Protein AF-A0A9P6V4F6-F1 (afdb_monomer)

Secondary structure (DSSP, 8-state):
-----------------------------HHHHHHHHHHHHHHHHHHHTTSS-S-----------------------HHHHHHHHHHHHHHHHHHHHS---S--HHHHHHHHHHHHHHHHHHHHHHHHHHHHHHHT--HHHHHHHHHHHHHHHHHHHHHHHHHHHHHHHHHHHHHHHHHHHHHHHHHHHHHHHHHHHHHHHHHHHHHHHHHHHHHHHHHHHHHHHHHHHHHHHHHH------

Nearest PDB structures (foldseek):
  5c1f-assembly1_B  TM=4.812E-01  e=3.321E+00  Schizosaccharomyces pombe 972h-

Foldseek 3Di:
DDDDDDDDDDDDDDDDDDDDDDDDDPDPDPVVVVVVVVVVVVVVVVVVVPPPDDDDDDDDDDDDDPPPVPPPPPPDDPVVLVVLLVVLVVVLVVVVVVPDPDDDPLNVLSVVLNVLSVQLVVLVVVLVVLVVCLVVDDPVCNVVSVVVNVVSVVVNSVSVVVNVVSVVVSCVVCVVVCVVVVVVVVVVVVVVVVVVVVVVVVVVVVVVVVVVVVVVVVVVVVVVVVVVVVVCCVVVVPDDDD

Mean predicted aligned error: 20.16 Å

Solvent-accessible surface area (backbone atoms only — not comparable to full-atom values): 14856 Å² total; per-residue (Å²): 142,82,82,88,81,85,84,88,87,82,88,88,87,85,82,89,81,91,77,91,78,89,82,88,80,91,70,84,59,74,72,60,59,55,59,54,51,54,56,52,53,56,58,54,59,61,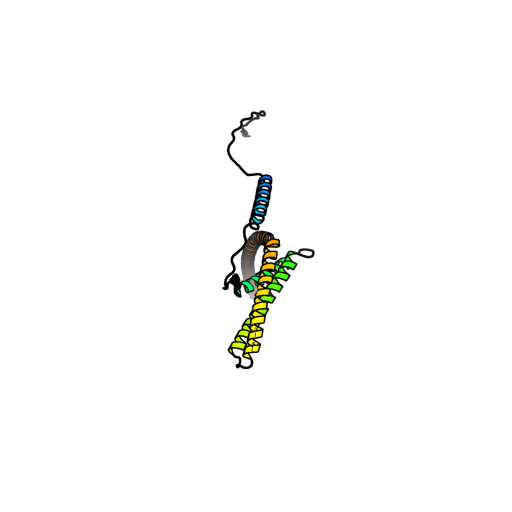57,69,74,70,73,83,83,77,82,88,89,79,94,80,81,90,79,92,74,86,78,73,76,76,71,77,78,76,74,78,54,68,70,56,53,53,48,51,47,49,51,36,51,57,52,50,52,50,53,70,70,44,90,70,88,73,90,55,69,66,55,53,50,39,53,50,38,39,52,36,48,52,50,34,51,52,38,49,53,50,34,53,54,42,53,54,47,46,76,73,44,56,82,88,54,32,64,62,43,48,56,51,39,59,50,33,54,51,49,34,51,55,33,48,53,50,32,51,52,45,48,49,52,43,44,73,76,39,38,68,60,53,58,63,52,50,58,58,49,54,56,51,50,56,50,50,54,52,51,51,51,52,51,51,55,49,52,54,51,50,50,52,50,50,50,52,52,52,48,52,50,50,52,53,51,50,52,52,52,50,53,51,49,52,52,50,54,69,70,60,74,81,81,88,88,134

pLDDT: mean 73.34, std 22.38, range [30.89, 96.81]

Sequence (242 aa):
MSTAVEPASQIHTSESLVSDITSGSNTPTTTTLIQEQEKQLDQTQAQEQQQDDNAVSNDQKASEHTKETAIAVVVVPQADLDAELTFCKERLEAIETEERTGVDPEKIALEELEKSTRALISVREQLNTKQEQLSNADSTNRDNAQAEIDALEKESSDKEHQWSATKEVYHREFGAIVEDTSKPVTVVKAKAELDIKTLQDQIASLQKQLDAVSLRRKEMVADAAEQHRRLVERNGGGVDDE

Structure (mmCIF, N/CA/C/O backbone):
data_AF-A0A9P6V4F6-F1
#
_entry.id   AF-A0A9P6V4F6-F1
#
loop_
_atom_site.group_PDB
_atom_site.id
_atom_site.type_symbol
_atom_site.label_atom_id
_atom_site.label_alt_id
_atom_site.label_comp_id
_atom_site.label_asym_id
_atom_site.label_entity_id
_atom_site.label_seq_id
_atom_site.pdbx_PDB_ins_code
_atom_site.Cartn_x
_atom_site.Cartn_y
_atom_site.Cartn_z
_atom_site.occupancy
_atom_site.B_iso_or_equiv
_atom_site.auth_seq_id
_atom_site.auth_comp_id
_atom_site.auth_asym_id
_atom_site.auth_atom_id
_atom_site.pdbx_PDB_model_num
ATOM 1 N N . MET A 1 1 ? 20.996 12.281 -71.155 1.00 44.34 1 MET A N 1
ATOM 2 C CA . MET A 1 1 ? 20.167 13.465 -70.859 1.00 44.34 1 MET A CA 1
ATOM 3 C C . MET A 1 1 ? 18.748 13.127 -71.273 1.00 44.34 1 MET A C 1
ATOM 5 O O . MET A 1 1 ? 18.476 13.122 -72.462 1.00 44.34 1 MET A O 1
ATOM 9 N N . SER A 1 2 ? 17.905 12.752 -70.311 1.00 40.91 2 SER A N 1
ATOM 10 C CA . SER A 1 2 ? 16.478 12.493 -70.526 1.00 40.91 2 SER A CA 1
ATOM 11 C C . SER A 1 2 ? 15.680 13.256 -69.482 1.00 40.91 2 SER A C 1
ATOM 13 O O . SER A 1 2 ? 16.116 13.429 -68.347 1.00 40.91 2 SER A O 1
ATOM 15 N N . THR A 1 3 ? 14.568 13.777 -69.969 1.00 38.19 3 THR A N 1
ATOM 16 C CA . THR A 1 3 ? 13.779 14.913 -69.515 1.00 38.19 3 THR A CA 1
ATOM 17 C C . THR A 1 3 ? 12.871 14.614 -68.330 1.00 38.19 3 THR A C 1
ATOM 19 O O . THR A 1 3 ? 12.290 13.537 -68.228 1.00 38.19 3 THR A O 1
ATOM 22 N N . ALA A 1 4 ? 12.735 15.631 -67.480 1.00 41.19 4 ALA A N 1
ATOM 23 C CA . ALA A 1 4 ? 11.746 15.754 -66.423 1.00 41.19 4 ALA A CA 1
ATOM 24 C C . ALA A 1 4 ? 10.313 15.830 -66.978 1.00 41.19 4 ALA A C 1
ATOM 26 O O . ALA A 1 4 ? 10.088 16.374 -68.060 1.00 41.19 4 ALA A O 1
ATOM 27 N N . VAL A 1 5 ? 9.361 15.328 -66.192 1.00 42.59 5 VAL A N 1
ATOM 28 C CA . VAL A 1 5 ? 7.919 15.553 -66.343 1.00 42.59 5 VAL A CA 1
ATOM 29 C C . VAL A 1 5 ? 7.381 15.953 -64.967 1.00 42.59 5 VAL A C 1
ATOM 31 O O . VAL A 1 5 ? 7.353 15.134 -64.052 1.00 42.59 5 VAL A O 1
ATOM 34 N N . GLU A 1 6 ? 6.996 17.223 -64.824 1.00 42.91 6 GLU A N 1
ATOM 35 C CA . GLU A 1 6 ? 5.975 17.677 -63.866 1.00 42.91 6 GLU A CA 1
ATOM 36 C C . GLU A 1 6 ? 4.576 17.342 -64.414 1.00 42.91 6 GLU A C 1
ATOM 38 O O . GLU A 1 6 ? 4.417 17.133 -65.622 1.00 42.91 6 GLU A O 1
ATOM 43 N N . PRO A 1 7 ? 3.536 17.377 -63.561 1.00 52.50 7 PRO A N 1
ATOM 44 C CA . PRO A 1 7 ? 2.604 18.488 -63.761 1.00 52.50 7 PRO A CA 1
ATOM 45 C C . PRO A 1 7 ? 2.053 19.138 -62.476 1.00 52.50 7 PRO A C 1
ATOM 47 O O . PRO A 1 7 ? 1.613 18.478 -61.540 1.00 52.50 7 PRO A O 1
ATOM 50 N N . ALA A 1 8 ? 2.060 20.472 -62.529 1.00 39.41 8 ALA A N 1
ATOM 51 C CA . ALA A 1 8 ? 1.054 21.458 -62.121 1.00 39.41 8 ALA A CA 1
ATOM 52 C C . ALA A 1 8 ? -0.150 21.038 -61.249 1.00 39.41 8 ALA A C 1
ATOM 54 O O . ALA A 1 8 ? -0.909 20.137 -61.600 1.00 39.41 8 ALA A O 1
ATOM 55 N N . SER A 1 9 ? -0.491 21.899 -60.279 1.00 37.34 9 SER A N 1
ATOM 56 C CA . SER A 1 9 ? -1.786 22.606 -60.306 1.00 37.34 9 SER A CA 1
ATOM 57 C C . SER A 1 9 ? -1.781 23.888 -59.470 1.00 37.34 9 SER A C 1
ATOM 59 O O . SER A 1 9 ? -1.216 23.966 -58.383 1.00 37.34 9 SER A O 1
ATOM 61 N N . GLN A 1 10 ? -2.392 24.904 -60.075 1.00 36.50 10 GLN A N 1
ATOM 62 C CA . GLN A 1 10 ? -2.463 26.308 -59.695 1.00 36.50 10 GLN A CA 1
ATOM 63 C C . GLN A 1 10 ? -3.597 26.589 -58.692 1.00 36.50 10 GLN A C 1
ATOM 65 O O . GLN A 1 10 ? -4.672 26.011 -58.787 1.00 36.50 10 GLN A O 1
ATOM 70 N N . ILE A 1 11 ? -3.312 27.509 -57.764 1.00 41.91 11 ILE A N 1
ATOM 71 C CA . ILE A 1 11 ? -4.046 28.745 -57.415 1.00 41.91 11 ILE A CA 1
ATOM 72 C C . ILE A 1 11 ? -5.580 28.737 -57.591 1.00 41.91 11 ILE A C 1
ATOM 74 O O . ILE A 1 11 ? -6.054 28.632 -58.711 1.00 41.91 11 ILE A O 1
ATOM 78 N N . HIS A 1 12 ? -6.325 29.059 -56.522 1.00 31.86 12 HIS A N 1
ATOM 79 C CA . HIS A 1 12 ? -7.289 30.174 -56.522 1.00 31.86 12 HIS A CA 1
ATOM 80 C C . HIS A 1 12 ? -7.670 30.612 -55.100 1.00 31.86 12 HIS A C 1
ATOM 82 O O . HIS A 1 12 ? -8.038 29.818 -54.239 1.00 31.86 12 HIS A O 1
ATOM 88 N N . THR A 1 13 ? -7.541 31.918 -54.887 1.00 37.16 13 THR A N 1
ATOM 89 C CA . THR A 1 13 ? -8.041 32.715 -53.769 1.00 37.16 13 THR A CA 1
ATOM 90 C C . THR A 1 13 ? -9.517 33.084 -53.943 1.00 37.16 13 THR A C 1
ATOM 92 O O . THR A 1 13 ? -9.959 33.310 -55.069 1.00 37.16 13 THR A O 1
ATOM 95 N N . SER A 1 14 ? -10.159 33.297 -52.787 1.00 38.84 14 SER A N 1
ATOM 96 C CA . SER A 1 14 ? -11.208 34.290 -52.486 1.00 38.84 14 SER A CA 1
ATOM 97 C C . SER A 1 14 ? -12.673 33.842 -52.383 1.00 38.84 14 SER A C 1
ATOM 99 O O . SER A 1 14 ? -13.235 33.259 -53.299 1.00 38.84 14 SER A O 1
ATOM 101 N N . GLU A 1 15 ? -13.259 34.325 -51.276 1.00 34.16 15 GLU A N 1
ATOM 102 C CA . GLU A 1 15 ? -14.661 34.720 -51.038 1.00 34.16 15 GLU A CA 1
ATOM 103 C C . GLU A 1 15 ? -15.679 33.604 -50.745 1.00 34.16 15 GLU A C 1
ATOM 105 O O . GLU A 1 15 ? -15.915 32.694 -51.523 1.00 34.16 15 GLU A O 1
ATOM 110 N N . SER A 1 16 ? -16.151 33.542 -49.494 1.00 38.22 16 SER A N 1
ATOM 111 C CA . SER A 1 16 ? -17.345 34.245 -48.985 1.00 38.22 16 SER A CA 1
ATOM 112 C C . SER A 1 16 ? -18.628 33.624 -49.525 1.00 38.22 16 SER A C 1
ATOM 114 O O . SER A 1 16 ? -18.939 33.791 -50.697 1.00 38.22 16 SER A O 1
ATOM 116 N N . LEU A 1 17 ? -19.377 32.939 -48.655 1.00 36.84 17 LEU A N 1
ATOM 117 C CA . LEU A 1 17 ? -20.810 33.164 -48.461 1.00 36.84 17 LEU A CA 1
ATOM 118 C C . LEU A 1 17 ? -21.350 32.274 -47.335 1.00 36.84 17 LEU A C 1
ATOM 120 O O . LEU A 1 17 ? -21.148 31.064 -47.277 1.00 36.84 17 LEU A O 1
ATOM 124 N N . VAL A 1 18 ? -22.049 32.967 -46.448 1.00 41.88 18 VAL A N 1
ATOM 125 C CA . VAL A 1 18 ? -23.004 32.518 -45.440 1.00 41.88 18 VAL A CA 1
ATOM 126 C C . VAL A 1 18 ? -23.927 31.424 -45.979 1.00 41.88 18 VAL A C 1
ATOM 128 O O . VAL A 1 18 ? -24.481 31.581 -47.065 1.00 41.88 18 VAL A O 1
ATOM 131 N N . SER A 1 19 ? -24.170 30.377 -45.188 1.00 39.44 19 SER A N 1
ATOM 132 C CA . SER A 1 19 ? -25.445 29.644 -45.171 1.00 39.44 19 SER A CA 1
ATOM 133 C C . SER A 1 19 ? -25.585 28.861 -43.867 1.00 39.44 19 SER A C 1
ATOM 135 O O . SER A 1 19 ? -24.919 27.849 -43.654 1.00 39.44 19 SER A O 1
ATOM 137 N N . ASP A 1 20 ? -26.471 29.368 -43.015 1.00 37.75 20 ASP A N 1
ATOM 138 C CA .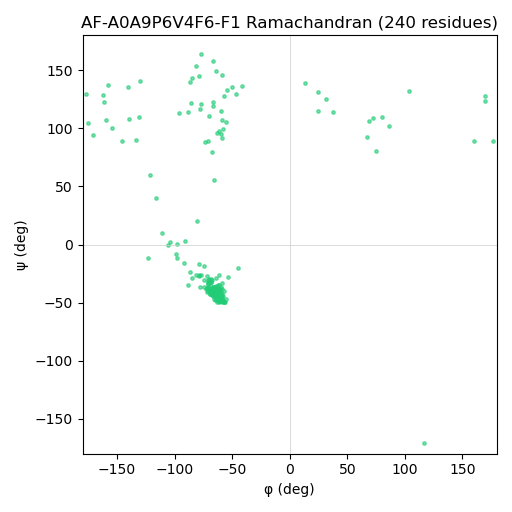 ASP A 1 20 ? -27.111 28.671 -41.907 1.00 37.75 20 ASP A CA 1
ATOM 139 C C . ASP A 1 20 ? -27.643 27.300 -42.330 1.00 37.75 20 ASP A C 1
ATOM 141 O O . ASP A 1 20 ? -28.448 27.234 -43.256 1.00 37.75 20 ASP A O 1
ATOM 145 N N . ILE A 1 21 ? -27.308 26.244 -41.581 1.00 41.03 21 ILE A N 1
ATOM 146 C CA . ILE A 1 21 ? -28.270 25.186 -41.243 1.00 41.03 21 ILE A CA 1
ATOM 147 C C . ILE A 1 21 ? -28.042 24.784 -39.784 1.00 41.03 21 ILE A C 1
ATOM 149 O O . ILE A 1 21 ? -27.061 24.148 -39.403 1.00 41.03 21 ILE A O 1
ATOM 153 N N . THR A 1 22 ? -29.005 25.205 -38.980 1.00 43.50 22 THR A N 1
ATOM 154 C CA . THR A 1 22 ? -29.352 24.745 -37.643 1.00 43.50 22 THR A CA 1
ATOM 155 C C . THR A 1 22 ? -29.501 23.224 -37.581 1.00 43.50 22 THR A C 1
ATOM 157 O O . THR A 1 22 ? -30.190 22.647 -38.416 1.00 43.50 22 THR A O 1
ATOM 160 N N . SER A 1 23 ? -28.937 22.580 -36.551 1.00 36.97 23 SER A N 1
ATOM 161 C CA . SER A 1 23 ? -29.550 21.426 -35.863 1.00 36.97 23 SER A CA 1
ATOM 162 C C . SER A 1 23 ? -28.723 20.974 -34.653 1.00 36.97 23 SER A C 1
ATOM 164 O O . SER A 1 23 ? -27.707 20.305 -34.793 1.00 36.97 23 SER A O 1
ATOM 166 N N . GLY A 1 24 ? -29.225 21.314 -33.462 1.00 39.66 24 GLY A N 1
ATOM 167 C CA . GLY A 1 24 ? -29.298 20.398 -32.321 1.00 39.66 24 GLY A CA 1
ATOM 168 C C . GLY A 1 24 ? -28.017 20.061 -31.557 1.00 39.66 24 GLY A C 1
ATOM 169 O O . GLY A 1 24 ? -27.516 18.950 -31.661 1.00 39.66 24 GLY A O 1
ATOM 170 N N . SER A 1 25 ? -27.598 20.947 -30.653 1.00 32.19 25 SER A N 1
ATOM 171 C CA . SER A 1 25 ? -26.915 20.527 -29.422 1.00 32.19 25 SER A CA 1
ATOM 172 C C . SER A 1 25 ? -27.301 21.471 -28.287 1.00 32.19 25 SER A C 1
ATOM 174 O O . SER A 1 25 ? -26.668 22.500 -28.065 1.00 32.19 25 SER A O 1
ATOM 176 N N . ASN A 1 26 ? -28.388 21.136 -27.590 1.00 47.06 26 ASN A N 1
ATOM 177 C CA . ASN A 1 26 ? -28.758 21.777 -26.334 1.00 47.06 26 ASN A CA 1
ATOM 178 C C . ASN A 1 26 ? -27.809 21.281 -25.238 1.00 47.06 26 ASN A C 1
ATOM 180 O O . ASN A 1 26 ? -28.104 20.307 -24.551 1.00 47.06 26 ASN A O 1
ATOM 184 N N . THR A 1 27 ? -26.675 21.950 -25.067 1.00 43.75 27 THR A N 1
ATOM 185 C CA . THR A 1 27 ? -25.930 21.899 -23.807 1.00 43.75 27 THR A CA 1
ATOM 186 C C . THR A 1 27 ? -26.330 23.125 -22.989 1.00 43.75 27 THR A C 1
ATOM 188 O O . THR A 1 27 ? -26.031 24.240 -23.424 1.00 43.75 27 THR A O 1
ATOM 191 N N . PRO A 1 28 ? -27.025 22.978 -21.846 1.00 43.56 28 PRO A N 1
ATOM 192 C CA . PRO A 1 28 ? -27.277 24.109 -20.970 1.00 43.56 28 PRO A CA 1
ATOM 193 C C . PRO A 1 28 ? -25.946 24.589 -20.386 1.00 43.56 28 PRO A C 1
ATOM 195 O O . PRO A 1 28 ? -25.227 23.846 -19.721 1.00 43.56 28 PRO A O 1
ATOM 198 N N . THR A 1 29 ? -25.611 25.841 -20.687 1.00 41.72 29 THR A N 1
ATOM 199 C CA . THR A 1 29 ? -24.474 26.569 -20.129 1.00 41.72 29 THR A CA 1
ATOM 200 C C . THR A 1 29 ? -24.564 26.550 -18.602 1.00 41.72 29 THR A C 1
ATOM 202 O O . THR A 1 29 ? -25.614 26.845 -18.035 1.00 41.72 29 THR A O 1
ATOM 205 N N . THR A 1 30 ? -23.450 26.228 -17.945 1.00 47.00 30 THR A N 1
ATOM 206 C CA . THR A 1 30 ? -23.247 26.017 -16.496 1.00 47.00 30 THR A CA 1
ATOM 207 C C . THR A 1 30 ? -23.889 27.072 -15.580 1.00 47.00 30 THR A C 1
ATOM 209 O O . THR A 1 30 ? -24.165 26.808 -14.416 1.00 47.00 30 THR A O 1
ATOM 212 N N . THR A 1 31 ? -24.190 28.258 -16.102 1.00 46.72 31 THR A N 1
ATOM 213 C CA . THR A 1 31 ? -24.862 29.345 -15.384 1.00 46.72 31 THR A CA 1
ATOM 214 C C . THR A 1 31 ? -26.346 29.073 -15.098 1.00 46.72 31 THR A C 1
ATOM 216 O O . THR A 1 31 ? -26.852 29.526 -14.077 1.00 46.72 31 THR A O 1
ATOM 219 N N . THR A 1 32 ? -27.056 28.311 -15.939 1.00 50.69 32 THR A N 1
ATOM 220 C CA . THR A 1 32 ? -28.497 28.046 -15.743 1.00 50.69 32 THR A CA 1
ATOM 221 C C . THR A 1 32 ? -28.752 26.964 -14.688 1.00 50.69 32 THR A C 1
ATOM 223 O O . THR A 1 32 ? -29.771 26.999 -14.006 1.00 50.69 32 THR A O 1
ATOM 226 N N . LEU A 1 33 ? -27.806 26.037 -14.495 1.00 49.38 33 LEU A N 1
ATOM 227 C CA . LEU A 1 33 ? -27.933 24.949 -13.518 1.00 49.38 33 LEU A CA 1
ATOM 228 C C . LEU A 1 33 ? -27.826 25.450 -12.066 1.00 49.38 33 LEU A C 1
ATOM 230 O O . LEU A 1 33 ? -28.486 24.917 -11.179 1.00 49.38 33 LEU A O 1
ATOM 234 N N . ILE A 1 34 ? -27.036 26.504 -11.840 1.00 56.59 34 ILE A N 1
ATOM 235 C CA . ILE A 1 34 ? -26.837 27.100 -10.511 1.00 56.59 34 ILE A CA 1
ATOM 236 C C . ILE A 1 34 ? -28.100 27.859 -10.067 1.00 56.59 34 ILE A C 1
ATOM 238 O O . ILE A 1 34 ? -28.541 27.699 -8.934 1.00 56.59 34 ILE A O 1
ATOM 242 N N . GLN A 1 35 ? -28.755 28.591 -10.977 1.00 56.12 35 GLN A N 1
ATOM 243 C CA . GLN A 1 35 ? -30.022 29.272 -10.669 1.00 56.12 35 GLN A CA 1
ATOM 244 C C . GLN A 1 35 ? -31.197 28.306 -10.444 1.00 56.12 35 GLN A C 1
ATOM 246 O O . GLN A 1 35 ? -32.081 28.597 -9.639 1.00 56.12 35 GLN A O 1
ATOM 251 N N . GLU A 1 36 ? -31.220 27.154 -11.123 1.00 56.56 36 GLU A N 1
ATOM 252 C CA . GLU A 1 36 ? -32.241 26.122 -10.891 1.00 56.56 36 GLU A CA 1
ATOM 253 C C . GLU A 1 36 ? -32.052 25.447 -9.516 1.00 56.56 36 GLU A C 1
ATOM 255 O O . GLU A 1 36 ? -33.037 25.177 -8.829 1.00 56.56 36 GLU A O 1
ATOM 260 N N . GLN A 1 37 ? -30.804 25.229 -9.074 1.00 58.25 37 GLN A N 1
ATOM 261 C CA . GLN A 1 37 ? -30.516 24.657 -7.751 1.00 58.25 37 GLN A CA 1
ATOM 262 C C . GLN A 1 37 ? -30.833 25.620 -6.597 1.00 58.25 37 GLN A C 1
ATOM 264 O O . GLN A 1 37 ? -31.405 25.182 -5.599 1.00 58.25 37 GLN A O 1
ATOM 269 N N . GLU A 1 38 ? -30.556 26.921 -6.731 1.00 59.88 38 GLU A N 1
ATOM 270 C CA . GLU A 1 38 ? -30.920 27.907 -5.697 1.00 59.88 38 GLU A CA 1
ATOM 271 C C . GLU A 1 38 ? -32.444 28.048 -5.549 1.00 59.88 38 GLU A C 1
ATOM 273 O O . GLU A 1 38 ? -32.963 28.099 -4.434 1.00 59.88 38 GLU A O 1
ATOM 278 N N . LYS A 1 39 ? -33.197 27.993 -6.658 1.00 60.50 39 LYS A N 1
ATOM 279 C CA . LYS A 1 39 ? -34.667 28.057 -6.619 1.00 60.50 39 LYS A CA 1
ATOM 280 C C . LYS A 1 39 ? -35.309 26.827 -5.958 1.00 60.50 39 LYS A C 1
ATOM 282 O O . LYS A 1 39 ? -36.375 26.950 -5.353 1.00 60.50 39 LYS A O 1
ATOM 287 N N . GLN A 1 40 ? -34.688 25.650 -6.064 1.00 57.56 40 GLN A N 1
ATOM 288 C CA . GLN A 1 40 ? -35.164 24.439 -5.381 1.00 57.56 40 GLN A CA 1
ATOM 289 C C . GLN A 1 40 ? -34.867 24.465 -3.874 1.00 57.56 40 GLN A C 1
ATOM 291 O O . GLN A 1 40 ? -35.658 23.940 -3.086 1.00 57.56 40 GLN A O 1
ATOM 296 N N . LEU A 1 41 ? -33.785 25.128 -3.454 1.00 56.06 41 L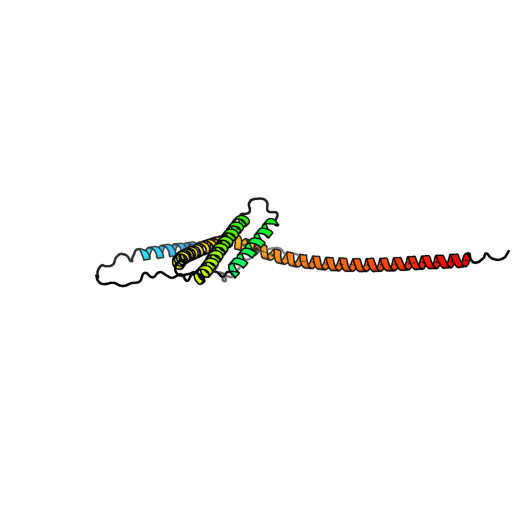EU A N 1
ATOM 297 C CA . LEU A 1 41 ? -33.453 25.281 -2.037 1.00 56.06 41 LEU A CA 1
ATOM 298 C C . LEU A 1 41 ? -34.452 26.211 -1.317 1.00 56.06 41 LEU A C 1
ATOM 300 O O . LEU A 1 41 ? -34.949 25.859 -0.247 1.00 56.06 41 LEU A O 1
ATOM 304 N N . ASP A 1 42 ? -34.847 27.319 -1.955 1.00 54.94 42 ASP A N 1
ATOM 305 C CA . ASP A 1 42 ? -35.847 28.254 -1.408 1.00 54.94 42 ASP A CA 1
ATOM 306 C C . ASP A 1 42 ? -37.266 27.654 -1.345 1.00 54.94 42 ASP A C 1
ATOM 308 O O . ASP A 1 42 ? -38.031 27.947 -0.423 1.00 54.94 42 ASP A O 1
ATOM 312 N N . GLN A 1 43 ? -37.637 26.767 -2.280 1.00 56.00 43 GLN A N 1
ATOM 313 C CA . GLN A 1 43 ? -38.928 26.062 -2.215 1.00 56.00 43 GLN A CA 1
ATOM 314 C C . GLN A 1 43 ? -38.993 25.025 -1.090 1.00 56.00 43 GLN A C 1
ATOM 316 O O . GLN A 1 43 ? -40.075 24.791 -0.549 1.00 56.00 43 GLN A O 1
ATOM 321 N N . THR A 1 44 ? -37.857 24.435 -0.716 1.00 53.31 44 THR A N 1
ATOM 322 C CA . THR A 1 44 ? -37.810 23.411 0.337 1.00 53.31 44 THR A CA 1
ATOM 323 C C . THR A 1 44 ? -37.892 24.051 1.728 1.00 53.31 44 THR A C 1
ATOM 325 O O . THR A 1 44 ? -38.622 23.558 2.585 1.00 53.31 44 THR A O 1
ATOM 328 N N . GLN A 1 45 ? -37.274 25.222 1.934 1.00 54.47 45 GLN A N 1
ATOM 329 C CA . GLN A 1 45 ? -37.388 25.961 3.203 1.00 54.47 45 GLN A CA 1
ATOM 330 C C . GLN A 1 45 ? -38.771 26.598 3.427 1.00 54.47 45 GLN A C 1
ATOM 332 O O . GLN A 1 45 ? -39.209 26.733 4.569 1.00 54.47 45 GLN A O 1
ATOM 337 N N . ALA A 1 46 ? -39.511 26.927 2.362 1.00 49.59 46 ALA A N 1
ATOM 338 C CA . ALA A 1 46 ? -40.875 27.448 2.487 1.00 49.59 46 ALA A CA 1
ATOM 339 C C . ALA A 1 46 ? -41.920 26.376 2.875 1.00 49.59 46 ALA A C 1
ATOM 341 O O . ALA A 1 46 ? -43.000 26.730 3.351 1.00 49.59 46 ALA A O 1
ATOM 342 N N . GLN A 1 47 ? -41.621 25.080 2.698 1.00 49.31 47 GLN A N 1
ATOM 343 C CA . GLN A 1 47 ? -42.515 23.983 3.102 1.00 49.31 47 GLN A CA 1
ATOM 344 C C . GLN A 1 47 ? -42.329 23.542 4.561 1.00 49.31 47 GLN A C 1
ATOM 346 O O . GLN A 1 47 ? -43.289 23.058 5.158 1.00 49.31 47 GLN A O 1
ATOM 351 N N . GLU A 1 48 ? -41.165 23.775 5.175 1.00 49.47 48 GLU A N 1
ATOM 352 C CA . GLU A 1 48 ? -40.941 23.462 6.598 1.00 49.47 48 GLU A CA 1
ATOM 353 C C . GLU A 1 48 ? -41.540 24.508 7.557 1.00 49.47 48 GLU A C 1
ATOM 355 O O . GLU A 1 48 ? -41.791 24.200 8.716 1.00 49.47 48 GLU A O 1
ATOM 360 N N . GLN A 1 49 ? -41.872 25.716 7.084 1.00 47.78 49 GLN A N 1
ATOM 361 C CA . GLN A 1 49 ? -42.526 26.756 7.901 1.00 47.78 49 GLN A CA 1
ATOM 362 C C . GLN A 1 49 ? -44.066 26.744 7.857 1.00 47.78 49 GLN A C 1
ATOM 364 O O . GLN A 1 49 ? -44.695 27.589 8.489 1.00 47.78 49 GLN A O 1
ATOM 369 N N . GLN A 1 50 ? -44.697 25.795 7.154 1.00 46.03 50 GLN A N 1
ATOM 370 C CA . GLN A 1 50 ? -46.167 25.669 7.099 1.00 46.03 50 GLN A CA 1
ATOM 371 C C . GLN A 1 50 ? -46.734 24.433 7.817 1.00 46.03 50 GLN A C 1
ATOM 373 O O . GLN A 1 50 ? -47.931 24.169 7.705 1.00 46.03 50 GLN A O 1
ATOM 378 N N . GLN A 1 51 ? -45.926 23.694 8.586 1.00 44.91 51 GLN A N 1
ATOM 379 C CA . GLN A 1 51 ? -46.402 22.543 9.370 1.00 44.91 51 GLN A CA 1
ATOM 380 C C . GLN A 1 51 ? -46.558 22.783 10.881 1.00 44.91 51 GLN A C 1
ATOM 382 O O . GLN A 1 51 ? -47.010 21.872 11.567 1.00 44.91 51 GLN A O 1
ATOM 387 N N . ASP A 1 52 ? -46.298 23.995 11.385 1.00 44.69 52 ASP A N 1
ATOM 388 C CA . ASP A 1 52 ? -46.391 24.300 12.827 1.00 44.69 52 ASP A CA 1
ATOM 389 C C . ASP A 1 52 ? -47.700 24.979 13.284 1.00 44.69 52 ASP A C 1
ATOM 391 O O . ASP A 1 52 ? -47.894 25.190 14.478 1.00 44.69 52 ASP A O 1
ATOM 395 N N . ASP A 1 53 ? -48.656 25.241 12.384 1.00 43.38 53 ASP A N 1
ATOM 396 C CA . ASP A 1 53 ? -49.922 25.914 12.727 1.00 43.38 53 ASP A CA 1
ATOM 397 C C . ASP A 1 53 ? -51.168 25.070 12.389 1.00 43.38 53 ASP A C 1
ATOM 399 O O . ASP A 1 53 ? -52.038 25.488 11.621 1.00 43.38 53 ASP A O 1
ATOM 403 N N . ASN A 1 54 ? -51.310 23.872 12.979 1.00 40.50 54 ASN A N 1
ATOM 404 C CA . ASN A 1 54 ? -52.652 23.294 13.154 1.00 40.50 54 ASN A CA 1
ATOM 405 C C . ASN A 1 54 ? -52.791 22.289 14.323 1.00 40.50 54 ASN A C 1
ATOM 407 O O . ASN A 1 54 ? -52.516 21.101 14.198 1.00 40.50 54 ASN A O 1
ATOM 411 N N . ALA A 1 55 ? -53.342 22.807 15.426 1.00 37.69 55 ALA A N 1
ATOM 412 C CA . ALA A 1 55 ? -54.315 22.164 16.321 1.00 37.69 55 ALA A CA 1
ATOM 413 C C . ALA A 1 55 ? -53.912 20.941 17.187 1.00 37.69 55 ALA A C 1
ATOM 415 O O . ALA A 1 55 ? -54.104 19.783 16.838 1.00 37.69 55 ALA A O 1
ATOM 416 N N . VAL A 1 56 ? -53.489 21.251 18.419 1.00 40.47 56 VAL A N 1
ATOM 417 C CA . VAL A 1 56 ? -54.143 20.927 19.713 1.00 40.47 56 VAL A CA 1
ATOM 418 C C . VAL A 1 56 ? -55.101 19.710 19.806 1.00 40.47 56 VAL A C 1
ATOM 420 O O . VAL A 1 56 ? -56.142 19.662 19.158 1.00 40.47 56 VAL A O 1
ATOM 423 N N . SER A 1 57 ? -54.837 18.907 20.855 1.00 39.16 57 SER A N 1
ATOM 424 C CA . SER A 1 57 ? -55.697 17.971 21.622 1.00 39.16 57 SER A CA 1
ATOM 425 C C . SER A 1 57 ? -55.889 16.534 21.125 1.00 39.16 57 SER A C 1
ATOM 427 O O . SER A 1 57 ? -56.803 16.247 20.359 1.00 39.16 57 SER A O 1
ATOM 429 N N . ASN A 1 58 ? -55.173 15.595 21.762 1.00 34.62 58 ASN A N 1
ATOM 430 C CA . ASN A 1 58 ? -55.839 14.592 22.605 1.00 34.62 58 ASN A CA 1
ATOM 431 C C . ASN A 1 58 ? -54.856 13.925 23.589 1.00 34.62 58 ASN A C 1
ATOM 433 O O . ASN A 1 58 ? -53.868 13.315 23.188 1.00 34.62 58 ASN A O 1
ATOM 437 N N . ASP A 1 59 ? -55.161 14.026 24.881 1.00 44.19 59 ASP A N 1
ATOM 438 C CA . ASP A 1 59 ? -54.592 13.200 25.947 1.00 44.19 59 ASP A CA 1
ATOM 439 C C . ASP A 1 59 ? -55.066 11.748 25.772 1.00 44.19 59 ASP A C 1
ATOM 441 O O . ASP A 1 59 ? -56.273 11.513 25.802 1.00 44.19 59 ASP A O 1
ATOM 445 N N . GLN A 1 60 ? -54.147 10.781 25.639 1.00 37.72 60 GLN A N 1
ATOM 446 C CA . GLN A 1 60 ? -54.168 9.486 26.348 1.00 37.72 60 GLN A CA 1
ATOM 447 C C . GLN A 1 60 ? -53.130 8.482 25.811 1.00 37.72 60 GLN A C 1
ATOM 449 O O . GLN A 1 60 ? -53.166 8.080 24.656 1.00 37.72 60 GLN A O 1
ATOM 454 N N . LYS A 1 61 ? -52.344 7.957 26.765 1.00 35.47 61 LYS A N 1
ATOM 455 C CA . LYS A 1 61 ? -51.708 6.624 26.813 1.00 35.47 61 LYS A CA 1
ATOM 456 C C . LYS A 1 61 ? -50.570 6.301 25.830 1.00 35.47 61 LYS A C 1
ATOM 458 O O . LYS A 1 61 ? -50.787 5.920 24.693 1.00 35.47 61 LYS A O 1
ATOM 463 N N . ALA A 1 62 ? -49.367 6.289 26.412 1.00 38.31 62 ALA A N 1
ATOM 464 C CA . ALA A 1 62 ? -48.425 5.163 26.441 1.00 38.31 62 ALA A CA 1
ATOM 465 C C . ALA A 1 62 ? -48.307 4.276 25.188 1.00 38.31 62 ALA A C 1
ATOM 467 O O . ALA A 1 62 ? -49.186 3.461 24.934 1.00 38.31 62 ALA A O 1
ATOM 468 N N . SER A 1 63 ? -47.137 4.311 24.547 1.00 35.75 63 SER A N 1
ATOM 469 C CA . SER A 1 63 ? -46.302 3.132 24.245 1.00 35.75 63 SER A CA 1
ATOM 470 C C . SER A 1 63 ? -45.190 3.548 23.277 1.00 35.75 63 SER A C 1
ATOM 472 O O . SER A 1 63 ? -45.438 4.161 22.245 1.00 35.75 63 SER A O 1
ATOM 474 N N . GLU A 1 64 ? -43.959 3.291 23.714 1.00 39.59 64 GLU A N 1
ATOM 475 C CA . GLU A 1 64 ? -42.813 2.825 22.929 1.00 39.59 64 GLU A CA 1
ATOM 476 C C . GLU A 1 64 ? -42.793 3.136 21.425 1.00 39.59 64 GLU A C 1
ATOM 478 O O . GLU A 1 64 ? -43.504 2.520 20.641 1.00 39.59 64 GLU A O 1
ATOM 483 N N . HIS A 1 65 ? -41.828 3.952 21.007 1.00 30.89 65 HIS A N 1
ATOM 484 C CA . HIS A 1 65 ? -40.776 3.543 20.065 1.00 30.89 65 HIS A CA 1
ATOM 485 C C . HIS A 1 65 ? -39.919 4.773 19.762 1.00 30.89 65 HIS A C 1
ATOM 487 O O . HIS A 1 65 ? -40.145 5.504 18.797 1.00 30.89 65 HIS A O 1
ATOM 493 N N . THR A 1 66 ? -38.884 4.987 20.574 1.00 36.09 66 THR A N 1
ATOM 494 C CA . THR A 1 66 ? -37.646 5.556 20.046 1.00 36.09 66 THR A CA 1
ATOM 495 C C . THR A 1 66 ? -37.187 4.607 18.948 1.00 36.09 66 THR A C 1
ATOM 497 O O . THR A 1 66 ? -36.659 3.533 19.224 1.00 36.09 66 THR A O 1
ATOM 500 N N . LYS A 1 67 ? -37.466 4.962 17.690 1.00 38.97 67 LYS A N 1
ATOM 501 C CA . LYS A 1 67 ? -36.794 4.366 16.537 1.00 38.97 67 LYS A CA 1
ATOM 502 C C . LYS A 1 67 ? -35.344 4.827 16.592 1.00 38.97 67 LYS A C 1
ATOM 504 O O . LYS A 1 67 ? -34.951 5.787 15.939 1.00 38.97 67 LYS A O 1
ATOM 509 N N . GLU A 1 68 ? -34.583 4.159 17.443 1.00 34.53 68 GLU A N 1
ATOM 510 C CA . GLU A 1 68 ? -33.149 4.041 17.305 1.00 34.53 68 GLU A CA 1
ATOM 511 C C . GLU A 1 68 ? -32.954 3.316 15.975 1.00 34.53 68 GLU A C 1
ATOM 513 O O . GLU A 1 68 ? -33.196 2.115 15.841 1.00 34.53 68 GLU A O 1
ATOM 518 N N . THR A 1 69 ? -32.692 4.097 14.930 1.00 33.28 69 THR A N 1
ATOM 519 C CA . THR A 1 69 ? -32.258 3.574 13.645 1.00 33.28 69 THR A CA 1
ATOM 520 C C . THR A 1 69 ? -30.968 2.826 13.932 1.00 33.28 69 THR A C 1
ATOM 522 O O . THR A 1 69 ? -29.909 3.438 14.034 1.00 33.28 69 THR A O 1
ATOM 525 N N . ALA A 1 70 ? -31.074 1.514 14.136 1.00 36.00 70 ALA A N 1
ATOM 526 C CA . ALA A 1 70 ? -29.943 0.612 14.156 1.00 36.00 70 ALA A CA 1
ATOM 527 C C . ALA A 1 70 ? -29.271 0.739 12.787 1.00 36.00 70 ALA A C 1
ATOM 529 O O . ALA A 1 70 ? -29.673 0.102 11.811 1.00 36.00 70 ALA A O 1
ATOM 530 N N . ILE A 1 71 ? -28.295 1.642 12.697 1.00 37.28 71 ILE A N 1
ATOM 531 C CA . ILE A 1 71 ? -27.306 1.636 11.634 1.00 37.28 71 ILE A CA 1
ATOM 532 C C . ILE A 1 71 ? -26.655 0.271 11.789 1.00 37.28 71 ILE A C 1
ATOM 534 O O . ILE A 1 71 ? -25.980 0.015 12.784 1.00 37.28 71 ILE A O 1
ATOM 538 N N . ALA A 1 72 ? -26.961 -0.644 10.872 1.00 35.00 72 ALA A N 1
ATOM 539 C CA . ALA A 1 72 ? -26.270 -1.913 10.802 1.00 35.00 72 ALA A CA 1
ATOM 540 C C . ALA A 1 72 ? -24.781 -1.578 10.680 1.00 35.00 72 ALA A C 1
ATOM 542 O O . ALA A 1 72 ? -24.352 -1.065 9.648 1.00 35.00 72 ALA A O 1
ATOM 543 N N . VAL A 1 73 ? -24.031 -1.771 11.767 1.00 42.84 73 VAL A N 1
ATOM 544 C CA . VAL A 1 73 ? -22.582 -1.603 11.794 1.00 42.84 73 VAL A CA 1
ATOM 545 C C . VAL A 1 73 ? -22.042 -2.654 10.834 1.00 42.84 73 VAL A C 1
ATOM 547 O O . VAL A 1 73 ? -21.961 -3.839 11.159 1.00 42.84 73 VAL A O 1
ATOM 550 N N . VAL A 1 74 ? -21.789 -2.241 9.593 1.00 56.69 74 VAL A N 1
ATOM 551 C CA . VAL A 1 74 ? -21.081 -3.051 8.607 1.00 56.69 74 VAL A CA 1
ATOM 552 C C . VAL A 1 74 ? -19.644 -3.088 9.092 1.00 56.69 74 VAL A C 1
ATOM 554 O O . VAL A 1 74 ? -18.865 -2.203 8.767 1.00 56.69 74 VAL A O 1
ATOM 557 N N . VAL A 1 75 ? -19.333 -4.077 9.928 1.00 73.75 75 VAL A N 1
ATOM 558 C CA . VAL A 1 75 ? -17.982 -4.295 10.443 1.00 73.75 75 VAL A CA 1
ATOM 559 C C . VAL A 1 75 ? -17.061 -4.534 9.251 1.00 73.75 75 VAL A C 1
ATOM 561 O O . VAL A 1 75 ? -17.208 -5.530 8.538 1.00 73.75 75 VAL A O 1
ATOM 564 N N . VAL A 1 76 ? -16.112 -3.625 9.031 1.00 81.31 76 VAL A N 1
ATOM 565 C CA . VAL A 1 76 ? -15.096 -3.749 7.978 1.00 81.31 76 VAL A CA 1
ATOM 566 C C . VAL A 1 76 ? -14.324 -5.063 8.178 1.00 81.31 76 VAL A C 1
ATOM 568 O O . VAL A 1 76 ? -13.836 -5.302 9.280 1.00 81.31 76 VAL A O 1
ATOM 571 N N . PRO A 1 77 ? -14.186 -5.938 7.173 1.00 88.44 77 PRO A N 1
ATOM 572 C CA . PRO A 1 77 ? -13.392 -7.162 7.283 1.00 88.44 77 PRO A CA 1
ATOM 573 C C . PRO A 1 77 ? -11.917 -6.908 7.640 1.00 88.44 77 PRO A C 1
ATOM 575 O O . PRO A 1 77 ? -11.312 -5.950 7.169 1.00 88.44 77 PRO A O 1
ATOM 578 N N . GLN A 1 78 ? -11.293 -7.811 8.408 1.00 86.06 78 GLN A N 1
ATOM 579 C CA . GLN A 1 78 ? -9.855 -7.717 8.726 1.00 86.06 78 GLN A CA 1
ATOM 580 C C . GLN A 1 78 ? -8.982 -7.720 7.461 1.00 86.06 78 GLN A C 1
ATOM 582 O O . GLN A 1 78 ? -8.029 -6.954 7.370 1.00 86.06 78 GLN A O 1
ATOM 587 N N . ALA A 1 79 ? -9.361 -8.517 6.457 1.00 85.19 79 ALA A N 1
ATOM 588 C CA . ALA A 1 79 ? -8.670 -8.566 5.171 1.00 85.19 79 ALA A CA 1
ATOM 589 C C . ALA A 1 79 ? -8.646 -7.203 4.457 1.00 85.19 79 ALA A C 1
ATOM 591 O O . ALA A 1 79 ? -7.660 -6.880 3.799 1.00 85.19 79 ALA A O 1
ATOM 592 N N . ASP A 1 80 ? -9.696 -6.393 4.621 1.00 88.44 80 ASP A N 1
ATOM 593 C CA . ASP A 1 80 ? -9.778 -5.068 4.007 1.00 88.44 80 ASP A CA 1
ATOM 594 C C . ASP A 1 80 ? -8.864 -4.071 4.732 1.00 88.44 80 ASP A C 1
ATOM 596 O O . ASP A 1 80 ? -8.215 -3.253 4.084 1.00 88.44 80 ASP A O 1
ATOM 600 N N . LEU A 1 81 ? -8.738 -4.172 6.062 1.00 89.56 81 LEU A N 1
ATOM 601 C CA . LEU A 1 81 ? -7.784 -3.366 6.834 1.00 89.56 81 LEU A CA 1
ATOM 602 C C . LEU A 1 81 ? -6.326 -3.743 6.529 1.00 89.56 81 LEU A C 1
ATOM 604 O O . LEU A 1 81 ? -5.468 -2.866 6.423 1.00 89.56 81 LEU A O 1
ATOM 608 N N . ASP A 1 82 ? -6.042 -5.033 6.349 1.00 90.25 82 ASP A N 1
ATOM 609 C CA . ASP A 1 82 ? -4.707 -5.517 5.980 1.00 90.25 82 ASP A CA 1
ATOM 610 C C . ASP A 1 82 ? -4.325 -5.088 4.551 1.00 90.25 82 ASP A C 1
ATOM 612 O O . ASP A 1 82 ? -3.176 -4.705 4.288 1.00 90.25 82 ASP A O 1
ATOM 616 N N . ALA A 1 83 ? -5.294 -5.108 3.629 1.00 89.25 83 ALA A N 1
ATOM 617 C CA . ALA A 1 83 ? -5.127 -4.581 2.278 1.00 89.25 83 ALA A CA 1
ATOM 618 C C . ALA A 1 83 ? -4.872 -3.066 2.298 1.00 89.25 83 ALA A C 1
ATOM 620 O O . ALA A 1 83 ? -3.954 -2.598 1.624 1.00 89.25 83 ALA A O 1
ATOM 621 N N . GLU A 1 84 ? -5.608 -2.312 3.121 1.00 92.19 84 GLU A N 1
ATOM 622 C CA . GLU A 1 84 ? -5.402 -0.870 3.293 1.00 92.19 84 GLU A CA 1
ATOM 623 C C . GLU A 1 84 ? -4.003 -0.558 3.847 1.00 92.19 84 GLU A C 1
ATOM 625 O O . GLU A 1 84 ? -3.310 0.313 3.328 1.00 92.19 84 GLU A O 1
ATOM 630 N N . LEU A 1 85 ? -3.523 -1.312 4.845 1.00 92.94 85 LEU A N 1
ATOM 631 C CA . LEU A 1 85 ? -2.156 -1.148 5.352 1.00 92.94 85 LEU A CA 1
ATOM 632 C C . LEU A 1 85 ? -1.093 -1.430 4.296 1.00 92.94 85 LEU A C 1
ATOM 634 O O . LEU A 1 85 ? -0.061 -0.756 4.272 1.00 92.94 85 LEU A O 1
ATOM 638 N N . THR A 1 86 ? -1.306 -2.455 3.472 1.00 91.75 86 THR A N 1
ATOM 639 C CA . THR A 1 86 ? -0.405 -2.767 2.358 1.00 91.75 86 THR A CA 1
ATOM 640 C C . THR A 1 86 ? -0.364 -1.597 1.382 1.00 91.75 86 THR A C 1
ATOM 642 O O . THR A 1 86 ? 0.718 -1.097 1.082 1.00 91.75 86 THR A O 1
ATOM 645 N N . PHE A 1 87 ? -1.534 -1.091 0.991 1.00 91.81 87 PHE A N 1
ATOM 646 C CA . PHE A 1 87 ? -1.656 0.074 0.123 1.00 91.81 87 PHE A CA 1
ATOM 647 C C . PHE A 1 87 ? -0.935 1.308 0.689 1.00 91.81 87 PHE A C 1
ATOM 649 O O . PHE A 1 87 ? -0.123 1.912 -0.015 1.00 91.81 87 PHE A O 1
ATOM 656 N N . CYS A 1 88 ? -1.167 1.663 1.961 1.00 91.94 88 CYS A N 1
ATOM 657 C CA . CYS A 1 88 ? -0.516 2.822 2.574 1.00 91.94 88 CYS A CA 1
ATOM 658 C C . CYS A 1 88 ? 1.012 2.699 2.547 1.00 91.94 88 CYS A C 1
ATOM 660 O O . CYS A 1 88 ? 1.696 3.650 2.177 1.00 91.94 88 CYS A O 1
ATOM 662 N N . LYS A 1 89 ? 1.555 1.524 2.893 1.00 92.06 89 LYS A N 1
ATOM 663 C CA . LYS A 1 89 ? 3.007 1.285 2.907 1.00 92.06 89 LYS A CA 1
ATOM 664 C C . LYS A 1 89 ? 3.620 1.380 1.517 1.00 92.06 89 LYS A C 1
ATOM 666 O O . LYS A 1 89 ? 4.620 2.068 1.350 1.00 92.06 89 LYS A O 1
ATOM 671 N N . GLU A 1 90 ? 3.014 0.720 0.532 1.00 90.38 90 GLU A N 1
ATOM 672 C CA . GLU A 1 90 ? 3.502 0.741 -0.850 1.00 90.38 90 GLU A CA 1
ATOM 673 C C . GLU A 1 90 ? 3.473 2.160 -1.429 1.00 90.38 90 GLU A C 1
ATOM 675 O O . GLU A 1 90 ? 4.410 2.574 -2.115 1.00 90.38 90 GLU A O 1
ATOM 680 N N . ARG A 1 91 ? 2.425 2.941 -1.133 1.00 89.06 91 ARG A N 1
ATOM 681 C CA . ARG A 1 91 ? 2.328 4.319 -1.620 1.00 89.06 91 ARG A CA 1
ATOM 682 C C . ARG A 1 91 ? 3.299 5.258 -0.908 1.00 89.06 91 ARG A C 1
ATOM 684 O O . ARG A 1 91 ? 3.888 6.104 -1.573 1.00 89.06 91 ARG A O 1
ATOM 691 N N . LEU A 1 92 ? 3.504 5.097 0.399 1.00 90.56 92 LEU A N 1
ATOM 692 C CA . LEU A 1 92 ? 4.515 5.852 1.143 1.00 90.56 92 LEU A CA 1
ATOM 693 C C . LEU A 1 92 ? 5.927 5.561 0.626 1.00 90.56 92 LEU A C 1
ATOM 695 O O . LEU A 1 92 ? 6.682 6.500 0.389 1.00 90.56 92 LEU A O 1
ATOM 699 N N . GLU A 1 93 ? 6.257 4.293 0.372 1.00 89.38 93 GLU A N 1
ATOM 700 C CA . GLU A 1 93 ? 7.535 3.907 -0.236 1.00 89.38 93 GLU A CA 1
ATOM 701 C C . GLU A 1 93 ? 7.692 4.519 -1.637 1.00 89.38 93 GLU A C 1
ATOM 703 O O . GLU A 1 93 ? 8.740 5.081 -1.959 1.00 89.38 93 GLU A O 1
ATOM 708 N N . ALA A 1 94 ? 6.632 4.496 -2.453 1.00 86.06 94 ALA A N 1
ATOM 709 C CA . ALA A 1 94 ? 6.640 5.153 -3.756 1.00 86.06 94 ALA A CA 1
ATOM 710 C C . ALA A 1 94 ? 6.918 6.660 -3.625 1.00 86.06 94 ALA A C 1
ATOM 712 O O . ALA A 1 94 ? 7.812 7.165 -4.299 1.00 86.06 94 ALA A O 1
ATOM 713 N N . ILE A 1 95 ? 6.234 7.363 -2.717 1.00 86.25 95 ILE A N 1
ATOM 714 C CA . ILE A 1 95 ? 6.454 8.797 -2.474 1.00 86.25 95 ILE A CA 1
ATOM 715 C C . ILE A 1 95 ? 7.879 9.077 -1.979 1.00 86.25 95 ILE A C 1
ATOM 717 O O . ILE A 1 95 ? 8.451 10.096 -2.346 1.00 86.25 95 ILE A O 1
ATOM 721 N N . GLU A 1 96 ? 8.485 8.192 -1.185 1.00 85.69 96 GLU A N 1
ATOM 722 C CA . GLU A 1 96 ? 9.883 8.342 -0.755 1.00 85.69 96 GLU A CA 1
ATOM 723 C C . GLU A 1 96 ? 10.886 8.162 -1.897 1.00 85.69 96 GLU A C 1
ATOM 725 O O . GLU A 1 96 ? 11.956 8.773 -1.880 1.00 85.69 96 GLU A O 1
ATOM 730 N N . THR A 1 97 ? 10.546 7.344 -2.896 1.00 83.75 97 THR A N 1
ATOM 731 C CA . THR A 1 97 ? 11.371 7.160 -4.100 1.00 83.75 97 THR A CA 1
ATOM 732 C C . THR A 1 97 ? 11.170 8.265 -5.137 1.00 83.75 97 THR A C 1
ATOM 734 O O . THR A 1 97 ? 12.071 8.545 -5.929 1.00 83.75 97 THR A O 1
ATOM 737 N N . GLU A 1 98 ? 10.003 8.908 -5.143 1.00 81.81 98 GLU A N 1
ATOM 738 C CA . GLU A 1 98 ? 9.759 10.120 -5.910 1.00 81.81 98 GLU A CA 1
ATOM 739 C C . GLU A 1 98 ? 10.564 11.245 -5.234 1.00 81.81 98 GLU A C 1
ATOM 741 O O . GLU A 1 98 ? 10.253 11.627 -4.115 1.00 81.81 98 GLU A O 1
ATOM 746 N N . GLU A 1 99 ? 11.627 11.767 -5.864 1.00 70.00 99 GLU A N 1
ATOM 747 C CA . GLU A 1 99 ? 12.495 12.840 -5.324 1.00 70.00 99 GLU A CA 1
ATOM 748 C C . GLU A 1 99 ? 11.752 14.196 -5.170 1.00 70.00 99 GLU A C 1
ATOM 750 O O . GLU A 1 99 ? 12.140 15.229 -5.722 1.00 70.00 99 GLU A O 1
ATOM 755 N N . ARG A 1 100 ? 10.636 14.215 -4.436 1.00 73.50 100 ARG A N 1
ATOM 756 C CA . ARG A 1 100 ? 9.805 15.382 -4.161 1.00 73.50 100 ARG A CA 1
ATOM 757 C C . ARG A 1 100 ? 10.494 16.224 -3.091 1.00 73.50 100 ARG A C 1
ATOM 759 O O . ARG A 1 100 ? 10.758 15.777 -1.977 1.00 73.50 100 ARG A O 1
ATOM 766 N N . THR A 1 101 ? 10.798 17.476 -3.419 1.00 61.03 101 THR A N 1
ATOM 767 C CA . THR A 1 101 ? 11.370 18.424 -2.457 1.00 61.03 101 THR A CA 1
ATOM 768 C C . THR A 1 101 ? 10.265 19.107 -1.655 1.00 61.03 101 THR A C 1
ATOM 770 O O . THR A 1 101 ? 9.442 19.812 -2.238 1.00 61.03 101 THR A O 1
ATOM 773 N N . GLY A 1 102 ? 10.293 18.979 -0.327 1.00 73.38 102 GLY A N 1
ATOM 774 C CA . GLY A 1 102 ? 9.394 19.694 0.586 1.00 73.38 102 GLY A CA 1
ATOM 775 C C . GLY A 1 102 ? 8.463 18.778 1.378 1.00 73.38 102 GLY A C 1
ATOM 776 O O . GLY A 1 102 ? 8.631 17.563 1.396 1.00 73.38 102 GLY A O 1
ATOM 777 N N . VAL A 1 103 ? 7.505 19.386 2.081 1.00 79.00 103 VAL A N 1
ATOM 778 C CA . VAL A 1 103 ? 6.456 18.658 2.804 1.00 79.00 103 VAL A CA 1
ATOM 779 C C . VAL A 1 103 ? 5.412 18.199 1.792 1.00 79.00 103 VAL A C 1
ATOM 781 O O . VAL A 1 103 ? 4.775 19.037 1.155 1.00 79.00 103 VAL A O 1
ATOM 784 N N . ASP A 1 104 ? 5.252 16.887 1.648 1.00 86.56 104 ASP A N 1
ATOM 785 C CA . ASP A 1 104 ? 4.254 16.301 0.759 1.00 86.56 104 ASP A CA 1
ATOM 786 C C . ASP A 1 104 ? 2.918 16.119 1.512 1.00 86.56 104 ASP A C 1
ATOM 788 O O . ASP A 1 104 ? 2.858 15.337 2.467 1.00 86.56 104 ASP A O 1
ATOM 792 N N . PRO A 1 105 ? 1.846 16.840 1.131 1.00 89.88 105 PRO A N 1
ATOM 793 C CA . PRO A 1 105 ? 0.544 16.707 1.780 1.00 89.88 105 PRO A CA 1
ATOM 794 C C . PRO A 1 105 ? -0.073 15.312 1.589 1.00 89.88 105 PRO A C 1
ATOM 796 O O . PRO A 1 105 ? -0.785 14.850 2.478 1.00 89.88 105 PRO A O 1
ATOM 799 N N . GLU A 1 106 ? 0.241 14.618 0.489 1.00 90.44 106 GLU A N 1
ATOM 800 C CA . GLU A 1 106 ? -0.191 13.237 0.245 1.00 90.44 106 GLU A CA 1
ATOM 801 C C . GLU A 1 106 ? 0.461 12.298 1.263 1.00 90.44 106 GLU A C 1
ATOM 803 O O . GLU A 1 106 ? -0.219 11.468 1.865 1.00 90.44 106 GLU A O 1
ATOM 808 N N . LYS A 1 107 ? 1.765 12.485 1.523 1.00 91.38 107 LYS A N 1
ATOM 809 C CA . LYS A 1 107 ? 2.510 11.713 2.530 1.00 91.38 107 LYS A CA 1
ATOM 810 C C . LYS A 1 107 ? 1.894 11.863 3.917 1.00 91.38 107 LYS A C 1
ATOM 812 O O . LYS A 1 107 ? 1.677 10.863 4.588 1.00 91.38 107 LYS A O 1
ATOM 817 N N . ILE A 1 108 ? 1.572 13.090 4.329 1.00 92.50 108 ILE A N 1
ATOM 818 C CA . ILE A 1 108 ? 0.958 13.349 5.642 1.00 92.50 108 ILE A CA 1
ATOM 819 C C . ILE A 1 108 ? -0.401 12.651 5.755 1.00 92.50 108 ILE A C 1
ATOM 821 O O . ILE A 1 108 ? -0.665 11.977 6.750 1.00 92.50 108 ILE A O 1
ATOM 825 N N . ALA A 1 109 ? -1.256 12.787 4.737 1.00 93.50 109 ALA A N 1
ATOM 826 C CA . ALA A 1 109 ? -2.573 12.158 4.737 1.00 93.50 109 ALA A CA 1
ATOM 827 C C . ALA A 1 109 ? -2.479 10.618 4.745 1.00 93.50 109 ALA A C 1
ATOM 829 O O . ALA A 1 109 ? -3.246 9.958 5.446 1.00 93.50 109 ALA A O 1
ATOM 830 N N . LEU A 1 110 ? -1.508 10.043 4.025 1.00 94.00 110 LEU A N 1
ATOM 831 C CA . LEU A 1 110 ? -1.208 8.606 4.046 1.00 94.00 110 LEU A CA 1
ATOM 832 C C . LEU A 1 110 ? -0.694 8.124 5.399 1.00 94.00 110 LEU A C 1
ATOM 834 O O . LEU A 1 110 ? -1.143 7.084 5.870 1.00 94.00 110 LEU A O 1
ATOM 838 N N . GLU A 1 111 ? 0.221 8.856 6.033 1.00 94.56 111 GLU A N 1
ATOM 839 C CA . GLU A 1 111 ? 0.718 8.530 7.374 1.00 94.56 111 GLU A CA 1
ATOM 840 C C . GLU A 1 111 ? -0.422 8.557 8.406 1.00 94.56 111 GLU A C 1
ATOM 842 O O . GLU A 1 111 ? -0.489 7.703 9.296 1.00 94.56 111 GLU A O 1
ATOM 847 N N . GLU A 1 112 ? -1.359 9.503 8.279 1.00 96.00 112 GLU A N 1
ATOM 848 C CA . GLU A 1 112 ? -2.549 9.566 9.129 1.00 96.00 112 GLU A CA 1
ATOM 849 C C . GLU A 1 112 ? -3.506 8.392 8.874 1.00 96.00 112 GLU A C 1
ATOM 851 O O . GLU A 1 112 ? -3.974 7.767 9.833 1.00 96.00 112 GLU A O 1
ATOM 856 N N . LEU A 1 113 ? -3.749 8.037 7.609 1.00 96.00 113 LEU A N 1
ATOM 857 C CA . LEU A 1 113 ? -4.555 6.872 7.235 1.00 96.00 113 LEU A CA 1
ATOM 858 C C . LEU A 1 113 ? -3.920 5.561 7.719 1.00 96.00 113 LEU A C 1
ATOM 860 O O . LEU A 1 113 ? -4.610 4.723 8.307 1.00 96.00 113 LEU A O 1
ATOM 864 N N . GLU A 1 114 ? -2.606 5.402 7.560 1.00 96.19 114 GLU A N 1
ATOM 865 C CA . GLU A 1 114 ? -1.863 4.243 8.057 1.00 96.19 114 GLU A CA 1
ATOM 866 C C . GLU A 1 114 ? -1.996 4.139 9.581 1.00 96.19 114 GLU A C 1
ATOM 868 O O . GLU A 1 114 ? -2.335 3.080 10.118 1.00 96.19 114 GLU A O 1
ATOM 873 N N . LYS A 1 115 ? -1.781 5.249 10.297 1.00 96.81 115 LYS A N 1
ATOM 874 C CA . LYS A 1 115 ? -1.899 5.305 11.759 1.00 96.81 115 LYS A CA 1
ATOM 875 C C . LYS A 1 115 ? -3.313 4.969 12.231 1.00 96.81 115 LYS A C 1
ATOM 877 O O . LYS A 1 115 ? -3.461 4.222 13.199 1.00 96.81 115 LYS A O 1
ATOM 882 N N . SER A 1 116 ? -4.334 5.500 11.560 1.00 95.75 116 SER A N 1
ATOM 883 C CA . SER A 1 116 ? -5.742 5.228 11.862 1.00 95.75 116 SER A CA 1
ATOM 884 C C . SER A 1 116 ? -6.082 3.748 11.644 1.00 95.75 116 SER A C 1
ATOM 886 O O . SER A 1 116 ? -6.648 3.101 12.526 1.00 95.75 116 SER A O 1
ATOM 888 N N . THR A 1 117 ? -5.614 3.166 10.534 1.00 95.94 117 THR A N 1
ATOM 889 C CA . THR A 1 117 ? -5.793 1.740 10.212 1.00 95.94 117 THR A CA 1
ATOM 890 C C . THR A 1 117 ? -5.118 0.837 11.251 1.00 95.94 117 THR A C 1
ATOM 892 O O . THR A 1 117 ? -5.740 -0.091 11.766 1.00 95.94 117 THR A O 1
ATOM 895 N N . ARG A 1 118 ? -3.871 1.140 11.647 1.00 9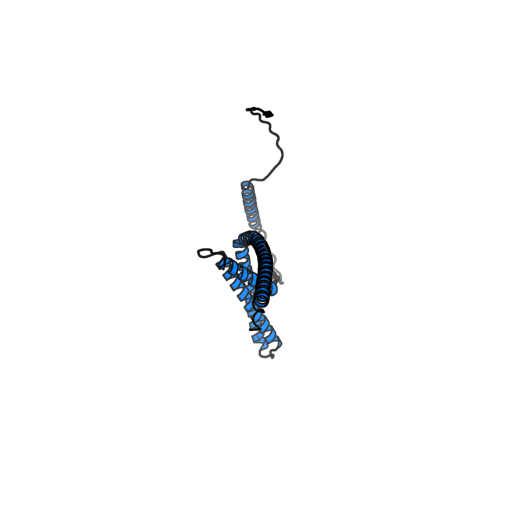6.00 118 ARG A N 1
ATOM 896 C CA . ARG A 1 118 ? -3.157 0.398 12.707 1.00 96.00 118 ARG A CA 1
ATOM 897 C C . ARG A 1 118 ? -3.868 0.481 14.057 1.00 96.00 118 ARG A C 1
ATOM 899 O O . ARG A 1 118 ? -3.896 -0.506 14.788 1.00 96.00 118 ARG A O 1
ATOM 906 N N . ALA A 1 119 ? -4.417 1.645 14.400 1.00 96.50 119 ALA A N 1
ATOM 907 C CA . ALA A 1 119 ? -5.148 1.825 15.650 1.00 96.50 119 ALA A CA 1
ATOM 908 C C . ALA A 1 119 ? -6.416 0.960 15.688 1.00 96.50 119 ALA A C 1
ATOM 910 O O . ALA A 1 119 ? -6.656 0.292 16.690 1.00 96.50 119 ALA A O 1
ATOM 911 N N . LEU A 1 120 ? -7.181 0.917 14.591 1.00 96.00 120 LEU A N 1
ATOM 912 C CA . LEU A 1 120 ? -8.372 0.072 14.485 1.00 96.00 120 LEU A CA 1
ATOM 913 C C . LEU A 1 120 ? -8.033 -1.421 14.592 1.00 96.00 120 LEU A C 1
ATOM 915 O O . LEU A 1 120 ? -8.690 -2.144 15.340 1.00 96.00 120 LEU A O 1
ATOM 919 N N . ILE A 1 121 ? -6.981 -1.876 13.905 1.00 94.50 121 ILE A N 1
ATOM 920 C CA . ILE A 1 121 ? -6.513 -3.267 14.006 1.00 94.50 121 ILE A CA 1
ATOM 921 C C . ILE A 1 121 ? -6.127 -3.600 15.452 1.00 94.50 121 ILE A C 1
ATOM 923 O O . ILE A 1 121 ? -6.597 -4.596 15.989 1.00 94.50 121 ILE A O 1
ATOM 927 N N . SER A 1 122 ? -5.350 -2.738 16.113 1.00 96.31 122 SER A N 1
ATOM 928 C CA . SER A 1 122 ? -4.921 -2.951 17.502 1.00 96.31 122 SER A CA 1
ATOM 929 C C . SER A 1 122 ? -6.097 -3.083 18.476 1.00 96.31 122 SER A C 1
ATOM 931 O O . SER A 1 122 ? -6.093 -3.966 19.333 1.00 96.31 122 SER A O 1
ATOM 933 N N . VAL A 1 123 ? -7.131 -2.244 18.345 1.00 95.12 123 VAL A N 1
ATOM 934 C CA . VAL A 1 123 ? -8.328 -2.334 19.201 1.00 95.12 123 VAL A CA 1
ATOM 935 C C . VAL A 1 123 ? -9.094 -3.631 18.936 1.00 95.12 123 VAL A C 1
ATOM 937 O O . VAL A 1 123 ? -9.519 -4.294 19.880 1.00 95.12 123 VAL A O 1
ATOM 940 N N . ARG A 1 124 ? -9.211 -4.057 17.674 1.00 93.75 124 ARG A N 1
ATOM 941 C CA . ARG A 1 124 ? -9.867 -5.325 17.317 1.00 93.75 124 ARG A CA 1
ATOM 942 C C . ARG A 1 124 ? -9.090 -6.553 17.788 1.00 93.75 124 ARG A C 1
ATOM 944 O O . ARG A 1 124 ? -9.700 -7.522 18.233 1.00 93.75 124 ARG A O 1
ATOM 951 N N . GLU A 1 125 ? -7.762 -6.515 17.749 1.00 94.31 125 GLU A N 1
ATOM 952 C CA . GLU A 1 125 ? -6.905 -7.565 18.314 1.00 94.31 125 GLU A CA 1
ATOM 953 C C . GLU A 1 125 ? -7.069 -7.666 19.836 1.00 94.31 125 GLU A C 1
ATOM 955 O O . GLU A 1 125 ? -7.192 -8.770 20.379 1.00 94.31 125 GLU A O 1
ATOM 960 N N . GLN A 1 126 ? -7.121 -6.523 20.528 1.00 94.19 126 GLN A N 1
ATOM 961 C CA . GLN A 1 126 ? -7.396 -6.470 21.965 1.00 94.19 126 GLN A CA 1
ATOM 962 C C . GLN A 1 126 ? -8.789 -7.015 22.285 1.00 94.19 126 GLN A C 1
ATOM 964 O O . GLN A 1 126 ? -8.912 -7.856 23.176 1.00 94.19 126 GLN A O 1
ATOM 969 N N . LEU A 1 127 ? -9.812 -6.608 21.527 1.00 93.19 127 LEU A N 1
ATOM 970 C CA . LEU A 1 127 ? -11.179 -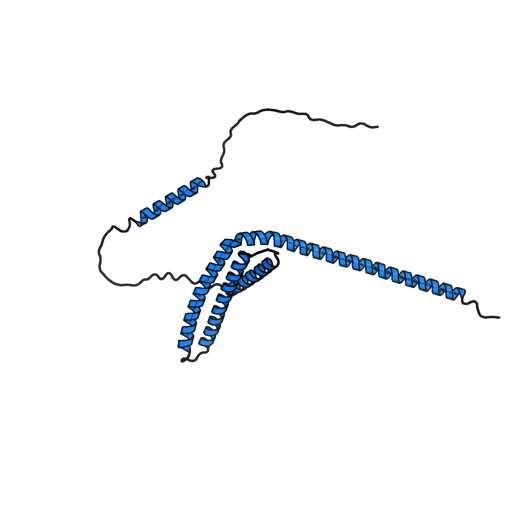7.111 21.661 1.00 93.19 127 LEU A CA 1
ATOM 971 C C . LEU A 1 127 ? -11.223 -8.632 21.492 1.00 93.19 127 LEU A C 1
ATOM 973 O O . LEU A 1 127 ? -11.728 -9.327 22.367 1.00 93.19 127 LEU A O 1
ATOM 977 N N . ASN A 1 128 ? -10.612 -9.165 20.431 1.00 92.69 128 ASN A N 1
ATOM 978 C CA . ASN A 1 128 ? -10.574 -10.604 20.179 1.00 92.69 128 ASN A CA 1
ATOM 979 C C . ASN A 1 128 ? -9.859 -11.368 21.310 1.00 92.69 128 ASN A C 1
ATOM 981 O O . ASN A 1 128 ? -10.356 -12.382 21.799 1.00 92.69 128 ASN A O 1
ATOM 985 N N . THR A 1 129 ? -8.734 -10.831 21.796 1.00 92.62 129 THR A N 1
ATOM 986 C CA . THR A 1 129 ? -7.997 -11.394 22.940 1.00 92.62 129 THR A CA 1
ATOM 987 C C . THR A 1 129 ? -8.860 -11.416 24.204 1.00 92.62 129 THR A C 1
ATOM 989 O O . THR A 1 129 ? -8.847 -12.388 24.960 1.00 92.62 129 THR A O 1
ATOM 992 N N . LYS A 1 130 ? -9.634 -10.354 24.452 1.00 90.00 130 LYS A N 1
ATOM 993 C CA . LYS A 1 130 ? -10.530 -10.258 25.611 1.00 90.00 130 LYS A CA 1
ATOM 994 C C . LYS A 1 130 ? -11.742 -11.173 25.481 1.00 90.00 130 LYS A C 1
ATOM 996 O O . LYS A 1 130 ? -12.104 -11.813 26.467 1.00 90.00 130 LYS A O 1
ATOM 1001 N N . GLN A 1 131 ? -12.297 -11.322 24.280 1.00 91.25 131 GLN A N 1
ATOM 1002 C CA . GLN A 1 131 ? -13.356 -12.287 23.978 1.00 91.25 131 GLN A CA 1
ATOM 1003 C C . GLN A 1 131 ? -12.904 -13.721 24.298 1.00 91.25 131 GLN A C 1
ATOM 1005 O O . GLN A 1 131 ? -13.631 -14.484 24.938 1.00 91.25 131 GLN A O 1
ATOM 1010 N N . GLU A 1 132 ? -11.678 -14.080 23.904 1.00 89.81 132 GLU A N 1
ATOM 1011 C CA . GLU A 1 132 ? -11.087 -15.389 24.194 1.00 89.81 132 GLU A CA 1
ATOM 1012 C C . GLU A 1 132 ? -10.843 -15.581 25.700 1.00 89.81 132 GLU A C 1
ATOM 1014 O O . GLU A 1 132 ? -11.142 -16.642 26.255 1.00 89.81 132 GLU A O 1
ATOM 1019 N N . GLN A 1 133 ? -10.372 -14.542 26.399 1.00 86.75 133 GLN A N 1
ATOM 1020 C CA . GLN A 1 133 ? -10.229 -14.567 27.859 1.00 86.75 133 GLN A CA 1
ATOM 1021 C C . GLN A 1 133 ? -11.575 -14.759 28.564 1.00 86.75 133 GLN A C 1
ATOM 1023 O O . GLN A 1 133 ? -11.654 -15.571 29.482 1.00 86.75 133 GLN A O 1
ATOM 1028 N N . LEU A 1 134 ? -12.639 -14.079 28.121 1.00 88.25 134 LEU A N 1
ATOM 1029 C CA . LEU A 1 134 ? -13.989 -14.236 28.669 1.00 88.25 134 LEU A CA 1
ATOM 1030 C C . LEU A 1 134 ? -14.527 -15.657 28.457 1.00 88.25 134 LEU A C 1
ATOM 1032 O O . LEU A 1 134 ? -15.157 -16.216 29.357 1.00 88.25 134 LEU A O 1
ATOM 1036 N N . SER A 1 135 ? -14.252 -16.262 27.296 1.00 86.25 135 SER A N 1
ATOM 1037 C CA . SER A 1 135 ? -14.623 -17.655 27.012 1.00 86.25 135 SER A CA 1
ATOM 1038 C C . SER A 1 135 ? -13.964 -18.652 27.973 1.00 86.25 135 SER A C 1
ATOM 1040 O O . SER A 1 135 ? -14.511 -19.731 28.195 1.00 86.25 135 SER A O 1
ATOM 1042 N N . ASN A 1 136 ? -12.811 -18.293 28.544 1.00 83.56 136 ASN A N 1
ATOM 1043 C CA . ASN A 1 136 ? -12.021 -19.129 29.447 1.00 83.56 136 ASN A CA 1
ATOM 1044 C C . ASN A 1 136 ? -12.109 -18.691 30.924 1.00 83.56 136 ASN A C 1
ATOM 1046 O O . ASN A 1 136 ? -11.468 -19.303 31.778 1.00 83.56 136 ASN A O 1
ATOM 1050 N N . ALA A 1 137 ? -12.860 -17.629 31.239 1.00 81.81 137 ALA A N 1
ATOM 1051 C CA . ALA A 1 137 ? -12.898 -17.026 32.568 1.00 81.81 137 ALA A CA 1
ATOM 1052 C C . ALA A 1 137 ? -13.927 -17.685 33.503 1.00 81.81 137 ALA A C 1
ATOM 1054 O O . ALA A 1 137 ? -15.074 -17.939 33.127 1.00 81.81 137 ALA A O 1
ATOM 1055 N N . ASP A 1 138 ? -13.535 -17.859 34.768 1.00 80.75 138 ASP A N 1
ATOM 1056 C CA . ASP A 1 138 ? -14.441 -18.224 35.859 1.00 80.75 138 ASP A CA 1
ATOM 1057 C C . ASP A 1 138 ? -15.450 -17.100 36.161 1.00 80.75 138 ASP A C 1
ATOM 1059 O O . ASP A 1 138 ? -15.206 -15.918 35.897 1.00 80.75 138 ASP A O 1
ATOM 1063 N N . SER A 1 139 ? -16.577 -17.456 36.789 1.00 75.81 139 SER A N 1
ATOM 1064 C CA . SER A 1 139 ? -17.718 -16.553 37.028 1.00 75.81 139 SER A CA 1
ATOM 1065 C C . SER A 1 139 ? -17.364 -15.241 37.736 1.00 75.81 139 SER A C 1
ATOM 1067 O O . SER A 1 139 ? -18.033 -14.240 37.522 1.00 75.81 139 SER A O 1
ATOM 1069 N N . THR A 1 140 ? -16.315 -15.219 38.560 1.00 75.38 140 THR A N 1
ATOM 1070 C CA . THR A 1 140 ? -15.905 -14.040 39.343 1.00 75.38 140 THR A CA 1
ATOM 1071 C C . THR A 1 140 ? -15.178 -12.980 38.506 1.00 75.38 140 THR A C 1
ATOM 1073 O O . THR A 1 140 ? -15.224 -11.803 38.844 1.00 75.38 140 THR A O 1
ATOM 1076 N N . ASN A 1 141 ? -14.525 -13.374 37.408 1.00 80.06 141 ASN A N 1
ATOM 1077 C CA . ASN A 1 141 ? -13.816 -12.453 36.507 1.00 80.06 141 ASN A CA 1
ATOM 1078 C C . ASN A 1 141 ? -14.642 -12.088 35.268 1.00 80.06 141 ASN A C 1
ATOM 1080 O O . ASN A 1 141 ? -14.253 -11.206 34.504 1.00 80.06 141 ASN A O 1
ATOM 1084 N N . ARG A 1 142 ? -15.779 -12.762 35.077 1.00 84.38 142 ARG A N 1
ATOM 1085 C CA . ARG A 1 142 ? -16.621 -12.637 33.890 1.00 84.38 142 ARG A CA 1
ATOM 1086 C C . ARG A 1 142 ? -17.246 -11.248 33.764 1.00 84.38 142 ARG A C 1
ATOM 1088 O O . ARG A 1 142 ? -17.192 -10.678 32.684 1.00 84.38 142 ARG A O 1
ATOM 1095 N N . ASP A 1 143 ? -17.752 -10.678 34.857 1.00 84.12 143 ASP A N 1
ATOM 1096 C CA . ASP A 1 143 ? -18.403 -9.359 34.831 1.00 84.12 143 ASP A CA 1
ATOM 1097 C C . ASP A 1 143 ? -17.411 -8.232 34.500 1.00 84.12 143 ASP A C 1
ATOM 1099 O O . ASP A 1 143 ? -17.718 -7.331 33.724 1.00 84.12 143 ASP A O 1
ATOM 1103 N N . ASN A 1 144 ? -16.186 -8.308 35.035 1.00 85.00 144 ASN A N 1
ATOM 1104 C CA . ASN A 1 144 ? -15.139 -7.328 34.743 1.00 85.00 144 ASN A CA 1
ATOM 1105 C C . ASN A 1 144 ? -14.603 -7.466 33.308 1.00 85.00 144 ASN A C 1
ATOM 1107 O O . ASN A 1 144 ? -14.380 -6.464 32.637 1.00 85.00 144 ASN A O 1
ATOM 1111 N N . ALA A 1 145 ? -14.426 -8.700 32.825 1.00 86.62 145 ALA A N 1
ATOM 1112 C CA . ALA A 1 145 ? -14.023 -8.955 31.443 1.00 86.62 145 ALA A CA 1
ATOM 1113 C C . ALA A 1 145 ? -15.111 -8.533 30.440 1.00 86.62 145 ALA A C 1
ATOM 1115 O O . ALA A 1 145 ? -14.783 -7.999 29.386 1.00 86.62 145 ALA A O 1
ATOM 1116 N N . GLN A 1 146 ? -16.392 -8.711 30.780 1.00 89.06 146 GLN A N 1
ATOM 1117 C CA . GLN A 1 146 ? -17.505 -8.254 29.949 1.00 89.06 146 GLN A CA 1
ATOM 1118 C C . GLN A 1 146 ? -17.536 -6.725 29.845 1.00 89.06 146 GLN A C 1
ATOM 1120 O O . GLN A 1 146 ? -17.646 -6.203 28.745 1.00 89.06 146 GLN A O 1
ATOM 1125 N N . ALA A 1 147 ? -17.355 -6.004 30.956 1.00 89.69 147 ALA A N 1
ATOM 1126 C CA . ALA A 1 147 ? -17.299 -4.541 30.926 1.00 89.69 147 ALA A CA 1
ATOM 1127 C C . ALA A 1 147 ? -16.137 -4.004 30.063 1.00 89.69 147 ALA A C 1
ATOM 1129 O O . ALA A 1 147 ? -16.272 -2.971 29.409 1.00 89.69 147 ALA A O 1
ATOM 1130 N N . GLU A 1 148 ? -14.993 -4.698 30.049 1.00 92.50 148 GLU A N 1
ATOM 1131 C CA . GLU A 1 148 ? -13.853 -4.354 29.190 1.00 92.50 148 GLU A CA 1
ATOM 1132 C C . GLU A 1 148 ? -14.129 -4.659 27.708 1.00 92.50 148 GLU A C 1
ATOM 1134 O O . GLU A 1 148 ? -13.747 -3.868 26.848 1.00 92.50 148 GLU A O 1
ATOM 1139 N N . ILE A 1 149 ? -14.835 -5.755 27.408 1.00 92.44 149 ILE A N 1
ATOM 1140 C CA . ILE A 1 149 ? -15.309 -6.076 26.052 1.00 92.44 149 ILE A CA 1
ATOM 1141 C C . ILE A 1 149 ? -16.266 -4.996 25.554 1.00 92.44 149 ILE A C 1
ATOM 1143 O O . ILE A 1 149 ? -16.024 -4.444 24.488 1.00 92.44 149 ILE A O 1
ATOM 1147 N N . ASP A 1 150 ? -17.275 -4.617 26.341 1.00 92.69 150 ASP A N 1
ATOM 1148 C CA . ASP A 1 150 ? -18.243 -3.582 25.954 1.00 92.6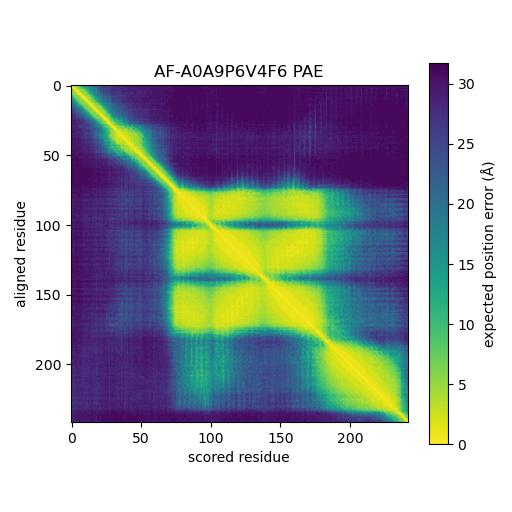9 150 ASP A CA 1
ATOM 1149 C C . ASP A 1 150 ? -17.540 -2.231 25.683 1.00 92.69 150 ASP A C 1
ATOM 1151 O O . ASP A 1 150 ? -17.895 -1.486 24.764 1.00 92.69 150 ASP A O 1
ATOM 1155 N N . ALA A 1 151 ? -16.500 -1.910 26.465 1.00 94.19 151 ALA A N 1
ATOM 1156 C CA . ALA A 1 151 ? -15.679 -0.720 26.253 1.00 94.19 151 ALA A CA 1
ATOM 1157 C C . ALA A 1 151 ? -14.846 -0.798 24.960 1.00 94.19 151 ALA A C 1
ATOM 1159 O O . ALA A 1 151 ? -14.790 0.185 24.220 1.00 94.19 151 ALA A O 1
ATOM 1160 N N . LEU A 1 152 ? -14.234 -1.951 24.669 1.00 93.88 152 LEU A N 1
ATOM 1161 C CA . LEU A 1 152 ? -13.456 -2.185 23.447 1.00 93.88 152 LEU A CA 1
ATOM 1162 C C . LEU A 1 152 ? -14.334 -2.273 22.193 1.00 93.88 152 LEU A C 1
ATOM 1164 O O . LEU A 1 152 ? -13.907 -1.834 21.131 1.00 93.88 152 LEU A O 1
ATOM 1168 N N . GLU A 1 153 ? -15.560 -2.788 22.292 1.00 94.44 153 GLU A N 1
ATOM 1169 C CA . GLU A 1 153 ? -16.541 -2.767 21.201 1.00 94.44 153 GLU A CA 1
ATOM 1170 C C . GLU A 1 153 ? -16.903 -1.327 20.836 1.00 94.44 153 GLU A C 1
ATOM 1172 O O . GLU A 1 153 ? -16.876 -0.949 19.660 1.00 94.44 153 GLU A O 1
ATOM 1177 N N . LYS A 1 154 ? -17.158 -0.492 21.851 1.00 95.00 154 LYS A N 1
ATOM 1178 C CA . LYS A 1 154 ? -17.393 0.937 21.646 1.00 95.00 154 LYS A CA 1
ATOM 1179 C C . LYS A 1 154 ? -16.171 1.630 21.041 1.00 95.00 154 LYS A C 1
ATOM 1181 O O . LYS A 1 154 ? -16.314 2.350 20.056 1.00 95.00 154 LYS A O 1
ATOM 1186 N N . GLU A 1 155 ? -14.976 1.391 21.583 1.00 95.06 155 GLU A N 1
ATOM 1187 C CA . GLU A 1 155 ? -13.739 1.965 21.041 1.00 95.06 155 GLU A CA 1
ATOM 1188 C C . GLU A 1 155 ? -13.487 1.506 19.597 1.00 95.06 155 GLU A C 1
ATOM 1190 O O . GLU A 1 155 ? -13.112 2.319 18.754 1.00 95.06 155 GLU A O 1
ATOM 1195 N N . SER A 1 156 ? -13.745 0.234 19.278 1.00 94.56 156 SER A N 1
ATOM 1196 C CA . SER A 1 156 ? -13.630 -0.299 17.918 1.00 94.56 156 SER A CA 1
ATOM 1197 C C . SER A 1 156 ? -14.575 0.431 16.968 1.00 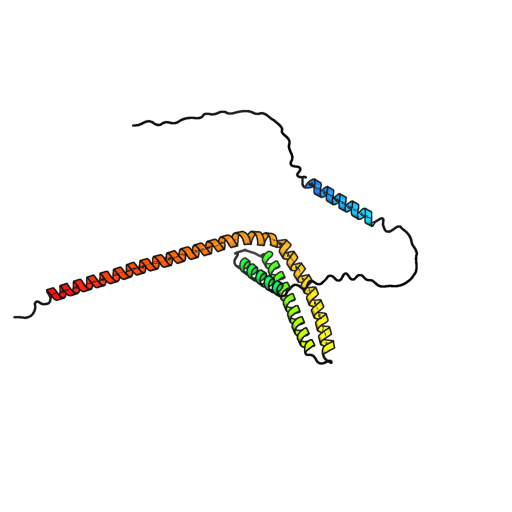94.56 156 SER A C 1
ATOM 1199 O O . SER A 1 156 ? -14.152 0.821 15.882 1.00 94.56 156 SER A O 1
ATOM 1201 N N . SER A 1 157 ? -15.827 0.659 17.374 1.00 93.94 157 SER A N 1
ATOM 1202 C CA . SER A 1 157 ? -16.801 1.413 16.576 1.00 93.94 157 SER A CA 1
ATOM 1203 C C . SER A 1 157 ? -16.351 2.859 16.348 1.00 93.94 157 SER A C 1
ATOM 1205 O O . SER A 1 157 ? -16.387 3.353 15.221 1.00 93.94 157 SER A O 1
ATOM 1207 N N . ASP A 1 158 ? -15.875 3.538 17.394 1.00 94.38 158 ASP A N 1
ATOM 1208 C CA . ASP A 1 158 ? -15.377 4.915 17.298 1.00 94.38 158 ASP A CA 1
ATOM 1209 C C . ASP A 1 158 ? -14.159 5.001 16.359 1.00 94.38 158 ASP A C 1
ATOM 1211 O O . ASP A 1 158 ? -14.050 5.914 15.533 1.00 94.38 158 ASP A O 1
ATOM 1215 N N . LYS A 1 159 ? -13.250 4.020 16.437 1.00 94.81 159 LYS A N 1
ATOM 1216 C CA . LYS A 1 159 ? -12.079 3.924 15.556 1.00 94.81 159 LYS A CA 1
ATOM 1217 C C . LYS A 1 159 ? -12.446 3.595 14.119 1.00 94.81 159 LYS A C 1
ATOM 1219 O O . LYS A 1 159 ? -11.789 4.097 13.215 1.00 94.81 159 LYS A O 1
ATOM 1224 N N . GLU A 1 160 ? -13.490 2.813 13.892 1.00 94.50 160 GLU A N 1
ATOM 1225 C CA . GLU A 1 160 ? -13.986 2.492 12.556 1.00 94.50 160 GLU A CA 1
ATOM 1226 C C . GLU A 1 160 ? -14.615 3.709 11.873 1.00 94.50 160 GLU A C 1
ATOM 1228 O O . GLU A 1 160 ? -14.343 3.969 10.698 1.00 94.50 160 GLU A O 1
ATOM 1233 N N . HIS A 1 161 ? -15.362 4.525 12.622 1.00 93.31 161 HIS A N 1
ATOM 1234 C CA . HIS A 1 161 ? -15.836 5.820 12.137 1.00 93.31 161 HIS A CA 1
ATOM 1235 C C . HIS A 1 161 ? -14.680 6.778 11.837 1.00 93.31 161 HIS A C 1
ATOM 1237 O O . HIS A 1 161 ? -14.666 7.403 10.775 1.00 93.31 161 HIS A O 1
ATOM 1243 N N . GLN A 1 162 ? -13.689 6.865 12.732 1.00 94.88 162 GLN A N 1
ATOM 1244 C CA . GLN A 1 162 ? -12.500 7.690 12.514 1.00 94.88 162 GLN A CA 1
ATOM 1245 C C . GLN A 1 162 ? -11.728 7.239 11.267 1.00 94.88 162 GLN A C 1
ATOM 1247 O O . GLN A 1 162 ? -11.389 8.064 10.425 1.00 94.88 162 GLN A O 1
ATOM 1252 N N . TRP A 1 163 ? -11.479 5.937 11.129 1.00 96.12 163 TRP A N 1
ATOM 1253 C CA . TRP A 1 163 ? -10.807 5.348 9.974 1.00 96.12 163 TRP A CA 1
ATOM 1254 C C . TRP A 1 163 ? -11.563 5.621 8.676 1.00 96.12 163 TRP A C 1
ATOM 1256 O O . TRP A 1 163 ? -10.957 6.079 7.710 1.00 96.12 163 TRP A O 1
ATOM 1266 N N . SER A 1 164 ? -12.883 5.428 8.672 1.00 93.88 164 SER A N 1
ATOM 1267 C CA . SER A 1 164 ? -13.724 5.687 7.499 1.00 93.88 164 SER A CA 1
ATOM 1268 C C . SER A 1 164 ? -13.657 7.154 7.075 1.00 93.88 164 SER A C 1
ATOM 1270 O O . SER A 1 164 ? -13.477 7.443 5.895 1.00 93.88 164 SER A O 1
ATOM 1272 N N . ALA A 1 165 ? -13.720 8.081 8.036 1.00 94.19 165 ALA A N 1
ATOM 1273 C CA . ALA A 1 165 ? -13.595 9.509 7.765 1.00 94.19 165 ALA A CA 1
ATOM 1274 C C . ALA A 1 165 ? -12.202 9.874 7.225 1.00 94.19 165 ALA A C 1
ATOM 1276 O O . ALA A 1 165 ? -12.100 10.589 6.230 1.00 94.19 165 ALA A O 1
ATOM 1277 N N . THR A 1 166 ? -11.122 9.360 7.828 1.00 94.38 166 THR A N 1
ATOM 1278 C CA . THR A 1 166 ? -9.750 9.581 7.336 1.00 94.38 166 THR A CA 1
ATOM 1279 C C . THR A 1 166 ? -9.573 9.034 5.918 1.00 94.38 166 THR A C 1
ATOM 1281 O O . THR A 1 166 ? -9.007 9.708 5.058 1.00 94.38 166 THR A O 1
ATOM 1284 N N . LYS A 1 167 ? -10.100 7.836 5.648 1.00 92.88 167 LYS A N 1
ATOM 1285 C CA . LYS A 1 167 ? -10.052 7.198 4.330 1.00 92.88 167 LYS A CA 1
ATOM 1286 C C . LYS A 1 167 ? -10.827 7.998 3.282 1.00 92.88 167 LYS A C 1
ATOM 1288 O O . LYS A 1 167 ? -10.332 8.204 2.176 1.00 92.88 167 LYS A O 1
ATOM 1293 N N . GLU A 1 168 ? -12.011 8.497 3.628 1.00 93.75 168 GLU A N 1
ATOM 1294 C CA . GLU A 1 168 ? -12.807 9.354 2.746 1.00 93.75 168 GLU A CA 1
ATOM 1295 C C . GLU A 1 168 ? -12.077 10.662 2.412 1.00 93.75 168 GLU A C 1
ATOM 1297 O O . GLU A 1 168 ? -12.024 11.055 1.246 1.00 93.75 168 GLU A O 1
ATOM 1302 N N . VAL A 1 169 ? -11.468 11.314 3.409 1.00 93.62 169 VAL A N 1
ATOM 1303 C CA . VAL A 1 169 ? -10.661 12.528 3.207 1.00 93.62 169 VAL A CA 1
ATOM 1304 C C . VAL A 1 169 ? -9.503 12.252 2.248 1.00 93.62 169 VAL A C 1
ATOM 1306 O O . VAL A 1 169 ? -9.339 12.987 1.273 1.00 93.62 169 VAL A O 1
ATOM 1309 N N . TYR A 1 170 ? -8.762 11.162 2.465 1.00 94.12 170 TYR A N 1
ATOM 1310 C CA . TYR A 1 170 ? -7.662 10.773 1.587 1.00 94.12 170 TYR A CA 1
ATOM 1311 C C . TYR A 1 170 ? -8.127 10.555 0.139 1.00 94.12 170 TYR A C 1
ATOM 1313 O O . TYR A 1 170 ? -7.555 11.126 -0.791 1.00 94.12 170 TYR A O 1
ATOM 1321 N N . HIS A 1 171 ? -9.199 9.788 -0.078 1.00 91.25 171 HIS A N 1
ATOM 1322 C CA . HIS A 1 171 ? -9.712 9.544 -1.428 1.00 91.25 171 HIS A CA 1
ATOM 1323 C C . HIS A 1 171 ? -10.258 10.806 -2.096 1.00 91.25 171 HIS A C 1
ATOM 1325 O O . HIS A 1 171 ? -10.067 10.987 -3.299 1.00 91.25 171 HIS A O 1
ATOM 1331 N N . ARG A 1 172 ? -10.904 11.694 -1.339 1.00 92.38 172 ARG A N 1
ATOM 1332 C CA . ARG A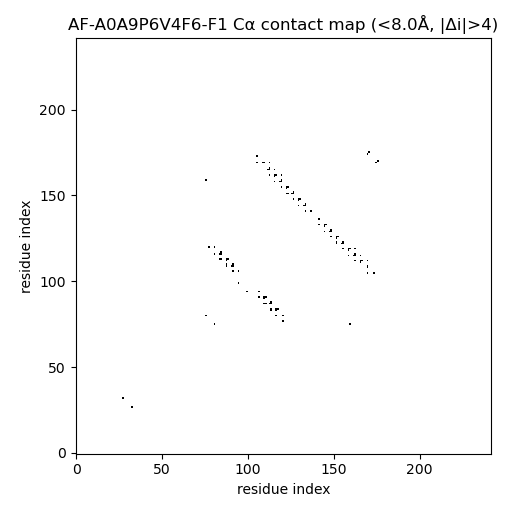 1 172 ? -11.412 12.963 -1.867 1.00 92.38 172 ARG A CA 1
ATOM 1333 C C . ARG A 1 172 ? -10.282 13.877 -2.336 1.00 92.38 172 ARG A C 1
ATOM 1335 O O . ARG A 1 172 ? -10.429 14.540 -3.358 1.00 92.38 172 ARG A O 1
ATOM 1342 N N . GLU A 1 173 ? -9.187 13.935 -1.588 1.00 91.12 173 GLU A N 1
ATOM 1343 C CA . GLU A 1 173 ? -8.098 14.884 -1.841 1.00 91.12 173 GLU A CA 1
ATOM 1344 C C . GLU A 1 173 ? -7.052 14.338 -2.815 1.00 91.12 173 GLU A C 1
ATOM 1346 O O . GLU A 1 173 ? -6.539 15.084 -3.650 1.00 91.12 173 GLU A O 1
ATOM 1351 N N . PHE A 1 174 ? -6.782 13.033 -2.765 1.00 89.44 174 PHE A N 1
ATOM 1352 C CA . PHE A 1 174 ? -5.683 12.412 -3.505 1.00 89.44 174 PHE A CA 1
ATOM 1353 C C . PHE A 1 174 ? -6.123 11.290 -4.445 1.00 89.44 174 PHE A C 1
ATOM 1355 O O . PHE A 1 174 ? -5.342 10.900 -5.309 1.00 89.44 174 PHE A O 1
ATOM 1362 N N . GLY A 1 175 ? -7.364 10.798 -4.358 1.00 84.56 175 GLY A N 1
ATOM 1363 C CA . GLY A 1 175 ? -7.830 9.650 -5.145 1.00 84.56 175 GLY A CA 1
ATOM 1364 C C . GLY A 1 175 ? -7.641 9.831 -6.653 1.00 84.56 175 GLY A C 1
ATOM 1365 O O . GLY A 1 175 ? -7.062 8.968 -7.307 1.00 84.56 175 GLY A O 1
ATOM 1366 N N . ALA A 1 176 ? -8.023 10.993 -7.191 1.00 80.62 176 ALA A N 1
ATOM 1367 C CA . ALA A 1 176 ? -7.833 11.301 -8.611 1.00 80.62 176 ALA A CA 1
ATOM 1368 C C . ALA A 1 176 ? -6.345 11.389 -9.008 1.00 80.62 176 ALA A C 1
ATOM 1370 O O . ALA A 1 176 ? -5.955 10.925 -10.076 1.00 80.62 176 ALA A O 1
ATOM 1371 N N . ILE A 1 177 ? -5.498 11.943 -8.134 1.00 77.25 177 ILE A N 1
ATOM 1372 C CA . ILE A 1 177 ? -4.058 12.117 -8.385 1.00 77.25 177 ILE A CA 1
ATOM 1373 C C . ILE A 1 177 ? -3.352 10.754 -8.394 1.00 77.25 177 ILE A C 1
ATOM 1375 O O . ILE A 1 177 ? -2.523 10.478 -9.264 1.00 77.25 177 ILE A O 1
ATOM 1379 N N . VAL A 1 178 ? -3.696 9.879 -7.450 1.00 72.38 178 VAL A N 1
ATOM 1380 C CA . VAL A 1 178 ? -3.143 8.522 -7.343 1.00 72.38 178 VAL A CA 1
ATOM 1381 C C . VAL A 1 178 ? -3.608 7.644 -8.510 1.00 72.38 178 VAL A C 1
ATOM 1383 O O . VAL A 1 178 ? -2.810 6.908 -9.096 1.00 72.38 178 VAL A O 1
ATOM 1386 N N . GLU A 1 179 ? -4.874 7.740 -8.921 1.00 70.75 179 GLU A N 1
ATOM 1387 C CA . GLU A 1 179 ? -5.376 7.015 -10.097 1.00 70.75 179 GLU A CA 1
ATOM 1388 C C . GLU A 1 179 ? -4.719 7.468 -11.408 1.00 70.75 179 GLU A C 1
ATOM 1390 O O . GLU A 1 179 ? -4.445 6.643 -12.285 1.00 70.75 179 GLU A O 1
ATOM 1395 N N . ASP A 1 180 ? -4.434 8.761 -11.554 1.00 63.62 180 ASP A N 1
ATOM 1396 C CA . ASP A 1 180 ? -3.798 9.291 -12.760 1.00 63.62 180 ASP A CA 1
ATOM 1397 C C . ASP A 1 180 ? -2.286 9.051 -12.801 1.00 63.62 180 ASP A C 1
ATOM 1399 O O . ASP A 1 180 ? -1.722 8.923 -13.887 1.00 63.62 180 ASP A O 1
ATOM 1403 N N . THR A 1 181 ? -1.621 8.919 -11.652 1.00 60.31 181 THR A N 1
ATOM 1404 C CA . THR A 1 181 ? -0.185 8.588 -11.573 1.00 60.31 181 THR A CA 1
ATOM 1405 C C . THR A 1 181 ? 0.090 7.083 -11.637 1.00 60.31 181 THR A C 1
ATOM 1407 O O . THR A 1 181 ? 1.111 6.667 -12.185 1.00 60.31 181 THR A O 1
ATOM 1410 N N . SER A 1 182 ? -0.834 6.231 -11.189 1.00 59.81 182 SER A N 1
ATOM 1411 C CA . SER A 1 182 ? -0.688 4.764 -11.247 1.00 59.81 182 SER A CA 1
ATOM 1412 C C . SER A 1 182 ? -0.791 4.182 -12.669 1.00 59.81 182 SER A C 1
ATOM 1414 O O . SER A 1 182 ? -0.057 3.254 -13.028 1.00 59.81 182 SER A O 1
ATOM 1416 N N . LYS A 1 183 ? -1.639 4.751 -13.535 1.00 57.59 183 LYS A N 1
ATOM 1417 C CA . LYS A 1 183 ? -1.787 4.326 -14.944 1.00 57.59 183 LYS A CA 1
ATOM 1418 C C . LYS A 1 183 ? -0.499 4.463 -15.781 1.00 57.59 183 LYS A C 1
ATOM 1420 O O . LYS A 1 183 ? -0.130 3.494 -16.442 1.00 57.59 183 LYS A O 1
ATOM 1425 N N . PRO A 1 184 ? 0.228 5.596 -15.783 1.00 59.78 184 PRO A N 1
ATOM 1426 C CA . PRO A 1 184 ? 1.474 5.713 -16.537 1.00 59.78 184 PRO A CA 1
ATOM 1427 C C . PRO A 1 184 ? 2.614 4.890 -15.922 1.00 59.78 184 PRO A C 1
ATOM 1429 O O . PRO A 1 184 ? 3.416 4.323 -16.664 1.00 59.78 184 PRO A O 1
ATOM 1432 N N . VAL A 1 185 ? 2.673 4.755 -14.591 1.00 59.66 185 VAL A N 1
ATOM 1433 C CA . VAL A 1 185 ? 3.749 4.018 -13.904 1.00 59.66 185 VAL A CA 1
ATOM 1434 C C . VAL A 1 185 ? 3.709 2.520 -14.215 1.00 59.66 185 VAL A C 1
ATOM 1436 O O . VAL A 1 185 ? 4.754 1.923 -14.475 1.00 59.66 185 VAL A O 1
ATOM 1439 N N . THR A 1 186 ? 2.525 1.906 -14.278 1.00 61.41 186 THR A N 1
ATOM 1440 C CA . THR A 1 186 ? 2.388 0.476 -14.628 1.00 61.41 186 THR A CA 1
ATOM 1441 C C . THR A 1 186 ? 2.855 0.173 -16.053 1.00 61.41 186 THR A C 1
ATOM 1443 O O . THR A 1 186 ? 3.560 -0.812 -16.279 1.00 61.41 186 THR A O 1
ATOM 1446 N N . VAL A 1 187 ? 2.543 1.051 -17.011 1.00 63.81 187 VAL A N 1
ATOM 1447 C CA . VAL A 1 187 ? 2.981 0.916 -18.409 1.00 63.81 187 VAL A CA 1
ATOM 1448 C C . VAL A 1 187 ? 4.495 1.091 -18.535 1.00 63.81 187 VAL A C 1
ATOM 1450 O O . VAL A 1 187 ? 5.152 0.321 -19.240 1.00 63.81 187 VAL A O 1
ATOM 1453 N N . VAL A 1 188 ? 5.071 2.072 -17.835 1.00 72.31 188 VAL A N 1
ATOM 1454 C CA . VAL A 1 188 ? 6.523 2.307 -17.838 1.00 72.31 188 VAL A CA 1
ATOM 1455 C C . VAL A 1 188 ? 7.267 1.148 -17.175 1.00 72.31 188 VAL A C 1
ATOM 1457 O O . VAL A 1 188 ? 8.263 0.686 -17.730 1.00 72.31 188 VAL A O 1
ATOM 1460 N N . LYS A 1 189 ? 6.769 0.620 -16.050 1.00 75.25 189 LYS A N 1
ATOM 1461 C CA . LYS A 1 189 ? 7.373 -0.526 -15.354 1.00 75.25 189 LYS A CA 1
ATOM 1462 C C . LYS A 1 189 ? 7.347 -1.793 -16.209 1.00 75.25 189 LYS A C 1
ATOM 1464 O O . LYS A 1 189 ? 8.388 -2.418 -16.383 1.00 75.25 189 LYS A O 1
ATOM 1469 N N . ALA A 1 190 ? 6.208 -2.122 -16.820 1.00 75.75 190 ALA A N 1
ATOM 1470 C CA . ALA A 1 190 ? 6.100 -3.281 -17.710 1.00 75.75 190 ALA A CA 1
ATOM 1471 C C . ALA A 1 190 ? 7.045 -3.173 -18.921 1.00 75.75 190 ALA A C 1
ATOM 1473 O O . ALA A 1 190 ? 7.658 -4.158 -19.337 1.00 75.75 190 ALA A O 1
ATOM 1474 N N . LYS A 1 191 ? 7.206 -1.963 -19.472 1.00 80.81 191 LYS A N 1
ATOM 1475 C CA . LYS A 1 191 ? 8.176 -1.706 -20.541 1.00 80.81 191 LYS A CA 1
ATOM 1476 C C . LYS A 1 191 ? 9.618 -1.861 -20.051 1.00 80.81 191 LYS A C 1
ATOM 1478 O O . LYS A 1 191 ? 10.411 -2.508 -20.726 1.00 80.81 191 LYS A O 1
ATOM 1483 N N . ALA A 1 192 ? 9.946 -1.323 -18.879 1.00 83.31 192 ALA A N 1
ATOM 1484 C CA . ALA A 1 192 ? 11.280 -1.442 -18.298 1.00 83.31 192 ALA A CA 1
ATOM 1485 C C . ALA A 1 192 ? 11.647 -2.908 -18.012 1.00 83.31 192 ALA A C 1
ATOM 1487 O O . ALA A 1 192 ? 12.762 -3.328 -18.305 1.00 83.31 192 ALA A O 1
ATOM 1488 N N . GLU A 1 193 ? 10.709 -3.713 -17.510 1.00 88.44 193 GLU A N 1
ATOM 1489 C CA . GLU A 1 193 ? 10.907 -5.152 -17.292 1.00 88.44 193 GLU A CA 1
ATOM 1490 C C . GLU A 1 193 ? 11.162 -5.907 -18.607 1.00 88.44 193 GLU A C 1
ATOM 1492 O O . GLU A 1 193 ? 12.043 -6.771 -18.672 1.00 88.44 193 GLU A O 1
ATOM 1497 N N . LEU A 1 194 ? 10.448 -5.550 -19.681 1.00 91.19 194 LEU A N 1
ATOM 1498 C CA . LEU A 1 194 ? 10.680 -6.108 -21.014 1.00 91.19 194 LEU A CA 1
ATOM 1499 C C . LEU A 1 194 ? 12.059 -5.717 -21.572 1.00 91.19 194 LEU A C 1
ATOM 1501 O O . LEU A 1 194 ? 12.767 -6.565 -22.128 1.00 91.19 194 LEU A O 1
ATOM 1505 N N . ASP A 1 195 ? 12.452 -4.456 -21.403 1.00 90.81 195 ASP A N 1
ATOM 1506 C CA . ASP A 1 195 ? 13.752 -3.946 -21.841 1.00 90.81 195 ASP A CA 1
ATOM 1507 C C . ASP A 1 195 ? 14.892 -4.620 -21.059 1.00 90.81 195 ASP A C 1
ATOM 1509 O O . ASP A 1 195 ? 15.866 -5.075 -21.661 1.00 90.81 195 ASP A O 1
ATOM 1513 N N . ILE A 1 196 ? 14.746 -4.790 -19.738 1.00 93.31 196 ILE A N 1
ATOM 1514 C CA . ILE A 1 196 ? 15.700 -5.522 -18.888 1.00 93.31 196 ILE A CA 1
ATOM 1515 C C . ILE A 1 196 ? 15.864 -6.958 -19.381 1.00 93.31 196 ILE A C 1
ATOM 1517 O O . ILE A 1 196 ? 16.994 -7.412 -19.563 1.00 93.31 196 ILE A O 1
ATOM 1521 N N . LYS A 1 197 ? 14.761 -7.669 -19.637 1.00 93.12 197 LYS A N 1
ATOM 1522 C CA . LYS A 1 197 ? 14.815 -9.044 -20.145 1.00 93.12 197 LYS A CA 1
ATOM 1523 C C . LYS A 1 197 ? 15.527 -9.117 -21.497 1.00 93.12 197 LYS A C 1
ATOM 1525 O O . LYS A 1 197 ? 16.387 -9.968 -21.701 1.00 93.12 197 LYS A O 1
ATOM 1530 N N . THR A 1 198 ? 15.224 -8.182 -22.395 1.00 93.44 198 THR A N 1
ATOM 1531 C CA . THR A 1 198 ? 15.868 -8.101 -23.713 1.00 93.44 198 THR A CA 1
ATOM 1532 C C . THR A 1 198 ? 17.374 -7.864 -23.585 1.00 93.44 198 THR A C 1
ATOM 1534 O O . THR A 1 198 ? 18.167 -8.518 -24.264 1.00 93.44 198 THR A O 1
ATOM 1537 N N . LEU A 1 199 ? 17.792 -6.967 -22.688 1.00 96.12 199 LEU A N 1
ATOM 1538 C CA . LEU A 1 199 ? 19.205 -6.710 -22.409 1.00 96.12 199 LEU A CA 1
ATOM 1539 C C . LEU A 1 199 ? 19.896 -7.928 -21.782 1.00 96.12 199 LEU A C 1
ATOM 1541 O O . LEU A 1 199 ? 21.023 -8.246 -22.158 1.00 96.12 199 LEU A O 1
ATOM 1545 N N . GLN A 1 200 ? 19.231 -8.645 -20.876 1.00 95.62 200 GLN A N 1
ATOM 1546 C CA . GLN A 1 200 ? 19.752 -9.887 -20.295 1.00 95.62 200 GLN A CA 1
ATOM 1547 C C . GLN A 1 200 ? 19.971 -10.968 -21.363 1.00 95.62 200 GLN A C 1
ATOM 1549 O O . GLN A 1 200 ? 21.038 -11.585 -21.394 1.00 95.62 200 GLN A O 1
ATOM 1554 N N . ASP A 1 201 ? 19.021 -11.143 -22.285 1.00 94.69 201 ASP A N 1
ATOM 1555 C CA . ASP A 1 201 ? 19.146 -12.087 -23.401 1.00 94.69 201 ASP A CA 1
ATOM 1556 C C . ASP A 1 201 ? 20.302 -11.702 -24.345 1.00 94.69 201 ASP A C 1
ATOM 1558 O O . ASP A 1 201 ? 21.067 -12.561 -24.802 1.00 94.69 201 ASP A O 1
ATOM 1562 N N . GLN A 1 202 ? 20.490 -10.403 -24.606 1.00 96.25 202 GLN A N 1
ATOM 1563 C CA . GLN A 1 202 ? 21.624 -9.898 -25.386 1.00 96.25 202 GLN A CA 1
ATOM 1564 C C . GLN A 1 202 ? 22.964 -10.148 -24.686 1.00 96.25 202 GLN A C 1
ATOM 1566 O O . GLN A 1 202 ? 23.911 -10.601 -25.334 1.00 96.25 202 GLN A O 1
ATOM 1571 N N . ILE A 1 203 ? 23.047 -9.908 -23.373 1.00 96.06 203 ILE A N 1
ATOM 1572 C CA . ILE A 1 203 ? 24.245 -10.187 -22.570 1.00 96.06 203 ILE A CA 1
ATOM 1573 C C . ILE A 1 203 ? 24.580 -11.680 -22.627 1.00 96.06 203 ILE A C 1
ATOM 1575 O O . ILE A 1 203 ? 25.722 -12.029 -22.924 1.00 96.06 203 ILE A O 1
ATOM 1579 N N . ALA A 1 204 ? 23.596 -12.560 -22.428 1.00 95.25 204 ALA A N 1
ATOM 1580 C CA . ALA A 1 204 ? 23.797 -14.006 -22.498 1.00 95.25 204 ALA A CA 1
ATOM 1581 C C . ALA A 1 204 ? 24.274 -14.456 -23.893 1.00 95.25 204 ALA A C 1
ATOM 1583 O O . ALA A 1 204 ? 25.174 -15.291 -24.021 1.00 95.25 204 ALA A O 1
ATOM 1584 N N . SER A 1 205 ? 23.718 -13.869 -24.958 1.00 96.25 205 SER A N 1
ATOM 1585 C CA . SER A 1 205 ? 24.149 -14.132 -26.335 1.00 96.25 205 SER A CA 1
ATOM 1586 C C . SER A 1 205 ? 25.595 -13.694 -26.586 1.00 96.25 205 SER A C 1
ATOM 1588 O O . SER A 1 205 ? 26.390 -14.455 -27.145 1.00 96.25 205 SER A O 1
ATOM 1590 N N . LEU A 1 206 ? 25.967 -12.492 -26.136 1.00 96.38 206 LEU A N 1
ATOM 1591 C CA . LEU A 1 206 ? 27.330 -11.973 -26.266 1.00 96.38 206 LEU A CA 1
ATOM 1592 C C . LEU A 1 206 ? 28.335 -12.790 -25.448 1.00 96.38 206 LEU A C 1
ATOM 1594 O O . LEU A 1 206 ? 29.422 -13.081 -25.945 1.00 96.38 206 LEU A O 1
ATOM 1598 N N . GLN A 1 207 ? 27.968 -13.227 -24.242 1.00 96.00 207 GLN A N 1
ATOM 1599 C CA . GLN A 1 207 ? 28.785 -14.131 -23.428 1.00 96.00 207 GLN A CA 1
ATOM 1600 C C . GLN A 1 207 ? 29.039 -15.456 -24.154 1.00 96.00 207 GLN A C 1
ATOM 1602 O O . GLN A 1 207 ? 30.186 -15.877 -24.283 1.00 96.00 207 GLN A O 1
ATOM 1607 N N . LYS A 1 208 ? 28.002 -16.059 -24.748 1.00 95.38 208 LYS A N 1
ATOM 1608 C CA . LYS A 1 208 ? 28.149 -17.292 -25.535 1.00 95.38 208 LYS A CA 1
ATOM 1609 C C . LYS A 1 208 ? 29.073 -17.114 -26.744 1.00 95.38 208 LYS A C 1
ATOM 1611 O O . LYS A 1 208 ? 29.859 -18.007 -27.061 1.00 95.38 208 LYS A O 1
ATOM 1616 N N . GLN A 1 209 ? 28.991 -15.974 -27.431 1.00 94.62 209 GLN A N 1
ATOM 1617 C CA . GLN A 1 209 ? 29.897 -15.658 -28.539 1.00 94.62 209 GLN A CA 1
ATOM 1618 C C . GLN A 1 209 ? 31.340 -15.485 -28.053 1.00 94.62 209 GLN A C 1
ATOM 1620 O O . GLN A 1 209 ? 32.263 -16.006 -28.681 1.00 94.62 209 GLN A O 1
ATOM 1625 N N . LEU A 1 210 ? 31.538 -14.801 -26.925 1.00 95.75 210 LEU A N 1
ATOM 1626 C CA . LEU A 1 210 ? 32.854 -14.617 -26.320 1.00 95.75 210 LEU A CA 1
ATOM 1627 C C . LEU A 1 210 ? 33.482 -15.955 -25.910 1.00 95.75 210 LEU A C 1
ATOM 1629 O O . LEU A 1 210 ? 34.666 -16.178 -26.176 1.00 95.75 210 LEU A O 1
ATOM 1633 N N . ASP A 1 211 ? 32.697 -16.861 -25.330 1.00 95.25 211 ASP A N 1
ATOM 1634 C CA . ASP A 1 211 ? 33.147 -18.205 -24.966 1.00 95.25 211 ASP A CA 1
ATOM 1635 C C . ASP A 1 211 ? 33.531 -19.023 -26.201 1.00 95.25 211 ASP A C 1
ATOM 1637 O O . ASP A 1 211 ? 34.594 -19.647 -26.223 1.00 95.25 211 ASP A O 1
ATOM 1641 N N . ALA A 1 212 ? 32.729 -18.962 -27.269 1.00 93.75 212 ALA A N 1
ATOM 1642 C CA . ALA A 1 212 ? 33.029 -19.641 -28.528 1.00 93.75 212 ALA A CA 1
ATOM 1643 C C . ALA A 1 212 ? 34.327 -19.122 -29.174 1.00 93.75 212 ALA A C 1
ATOM 1645 O O . ALA A 1 212 ? 35.166 -19.909 -29.617 1.00 93.75 212 ALA A O 1
ATOM 1646 N N . VAL A 1 213 ? 34.532 -17.800 -29.191 1.00 95.19 213 VAL A N 1
ATOM 1647 C CA . VAL A 1 213 ? 35.771 -17.183 -29.694 1.00 95.19 213 VAL A CA 1
ATOM 1648 C C . VAL A 1 213 ? 36.964 -17.561 -28.816 1.00 95.19 213 VAL A C 1
ATOM 1650 O O . VAL A 1 213 ? 38.040 -17.874 -29.331 1.00 95.19 213 VAL A O 1
ATOM 1653 N N . SER A 1 214 ? 36.782 -17.573 -27.496 1.00 94.75 214 SER A N 1
ATOM 1654 C CA . SER A 1 214 ? 37.826 -17.949 -26.542 1.00 94.75 214 SER A CA 1
ATOM 1655 C C . SER A 1 214 ? 38.231 -19.415 -26.687 1.00 94.75 214 SER A C 1
ATOM 1657 O O . SER A 1 214 ? 39.423 -19.721 -26.657 1.00 94.75 214 SER A O 1
ATOM 1659 N N . LEU A 1 215 ? 37.267 -20.316 -26.890 1.00 94.38 215 LEU A N 1
ATOM 1660 C CA . LEU A 1 215 ? 37.522 -21.732 -27.144 1.00 94.38 215 LEU A CA 1
ATOM 1661 C C . LEU A 1 215 ? 38.294 -21.922 -28.451 1.00 94.38 215 LEU A C 1
ATOM 1663 O O . LEU A 1 215 ? 39.367 -22.521 -28.439 1.00 94.38 215 LEU A O 1
ATOM 1667 N N . ARG A 1 216 ? 37.828 -21.301 -29.539 1.00 94.31 216 ARG A N 1
ATOM 1668 C CA . ARG A 1 216 ? 38.513 -21.347 -30.837 1.00 94.31 216 ARG A CA 1
ATOM 1669 C C . ARG A 1 216 ? 39.948 -20.828 -30.747 1.00 94.31 216 ARG A C 1
ATOM 1671 O O . ARG A 1 216 ? 40.860 -21.388 -31.349 1.00 94.31 216 ARG A O 1
ATOM 1678 N N . ARG A 1 217 ? 40.180 -19.763 -29.973 1.00 93.56 217 ARG A N 1
ATOM 1679 C CA . ARG A 1 217 ? 41.530 -19.235 -29.740 1.00 93.56 217 ARG A CA 1
ATOM 1680 C C . ARG A 1 217 ? 42.410 -20.234 -28.987 1.00 93.56 217 ARG A C 1
ATOM 1682 O O . ARG A 1 217 ? 43.579 -20.367 -29.336 1.00 93.56 217 ARG A O 1
ATOM 1689 N N . LYS A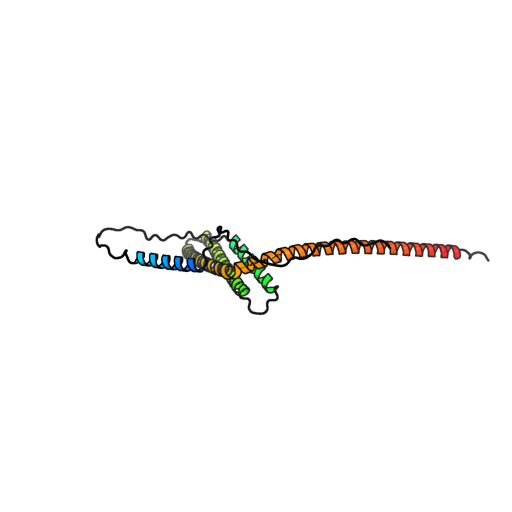 1 218 ? 41.877 -20.924 -27.974 1.00 94.00 218 LYS A N 1
ATOM 1690 C CA . LYS A 1 218 ? 42.612 -21.966 -27.236 1.00 94.00 218 LYS A CA 1
ATOM 1691 C C . LYS A 1 218 ? 43.003 -23.127 -28.150 1.00 94.00 218 LYS A C 1
ATOM 1693 O O . LYS A 1 218 ? 44.155 -23.543 -28.107 1.00 94.00 218 LYS A O 1
ATOM 1698 N N . GLU A 1 219 ? 42.085 -23.587 -28.998 1.00 92.94 219 GLU A N 1
ATOM 1699 C CA . GLU A 1 219 ? 42.343 -24.639 -29.992 1.00 92.94 219 GLU A CA 1
ATOM 1700 C C . GLU A 1 219 ? 43.449 -24.223 -30.968 1.00 92.94 219 GLU A C 1
ATOM 1702 O O . GLU A 1 219 ? 44.434 -24.935 -31.124 1.00 92.94 219 GLU A O 1
ATOM 1707 N N . MET A 1 220 ? 43.368 -23.012 -31.531 1.00 92.25 220 MET A N 1
ATOM 1708 C CA . MET A 1 220 ? 44.402 -22.500 -32.438 1.00 92.25 220 MET A CA 1
ATOM 1709 C C . MET A 1 220 ? 45.784 -22.391 -31.781 1.00 92.25 220 MET A C 1
ATOM 1711 O O . MET A 1 220 ? 46.798 -22.658 -32.424 1.00 92.25 220 MET A O 1
ATOM 1715 N N . VAL A 1 221 ? 45.847 -21.977 -30.512 1.00 94.00 221 VAL A N 1
ATOM 1716 C CA . VAL A 1 221 ? 47.114 -21.899 -29.768 1.00 94.00 221 VAL A CA 1
ATOM 1717 C C . VAL A 1 221 ? 47.674 -23.296 -29.496 1.00 94.00 221 VAL A C 1
ATOM 1719 O O . VAL A 1 221 ? 48.880 -23.495 -29.630 1.00 94.00 221 VAL A O 1
ATOM 1722 N N . ALA A 1 222 ? 46.819 -24.260 -29.147 1.00 91.69 222 ALA A N 1
ATOM 1723 C CA . ALA A 1 222 ? 47.227 -25.647 -28.948 1.00 91.69 222 ALA A CA 1
ATOM 1724 C C . ALA A 1 222 ? 47.762 -26.269 -30.249 1.00 91.69 222 ALA A C 1
ATOM 1726 O O . ALA A 1 222 ? 48.847 -26.850 -30.242 1.00 91.69 222 ALA A O 1
ATOM 1727 N N . ASP A 1 223 ? 47.065 -26.064 -31.368 1.00 90.38 223 ASP A N 1
ATOM 1728 C CA . ASP A 1 223 ? 47.490 -26.534 -32.689 1.00 90.38 223 ASP A CA 1
ATOM 1729 C C . ASP A 1 223 ? 48.832 -25.923 -33.106 1.00 90.38 223 ASP A C 1
ATOM 1731 O O . ASP A 1 223 ? 49.727 -26.635 -33.565 1.00 90.38 223 ASP A O 1
ATOM 1735 N N . ALA A 1 224 ? 49.012 -24.613 -32.909 1.00 89.62 224 ALA A N 1
ATOM 1736 C CA . ALA A 1 224 ? 50.272 -23.937 -33.208 1.00 89.62 224 ALA A CA 1
ATOM 1737 C C . ALA A 1 224 ? 51.431 -24.473 -32.347 1.00 89.62 224 ALA A C 1
ATOM 1739 O O . ALA A 1 224 ? 52.535 -24.687 -32.855 1.00 89.62 224 ALA A O 1
ATOM 1740 N N . ALA A 1 225 ? 51.186 -24.730 -31.059 1.00 90.62 225 ALA A N 1
ATOM 1741 C CA . ALA A 1 225 ? 52.183 -25.298 -30.155 1.00 90.62 225 ALA A CA 1
ATOM 1742 C C . ALA A 1 225 ? 52.569 -26.738 -30.542 1.00 90.62 225 ALA A C 1
ATOM 1744 O O . ALA A 1 225 ? 53.746 -27.098 -30.489 1.00 90.62 225 ALA A O 1
ATOM 1745 N N . GLU A 1 226 ? 51.603 -27.552 -30.966 1.00 88.69 226 GLU A N 1
ATOM 1746 C CA . GLU A 1 226 ? 51.832 -28.925 -31.425 1.00 88.69 226 GLU A CA 1
ATOM 1747 C C . GLU A 1 226 ? 52.595 -28.964 -32.758 1.00 88.69 226 GLU A C 1
ATOM 1749 O O . GLU A 1 226 ? 53.555 -29.721 -32.908 1.00 88.69 226 GLU A O 1
ATOM 1754 N N . GLN A 1 227 ? 52.242 -28.099 -33.715 1.00 88.69 227 GLN A N 1
ATOM 1755 C CA . GLN A 1 227 ? 52.999 -27.954 -34.962 1.00 88.69 227 GLN A CA 1
ATOM 1756 C C . GLN A 1 227 ? 54.448 -27.530 -34.700 1.00 88.69 227 GLN A C 1
ATOM 1758 O O . GLN A 1 227 ? 55.371 -28.090 -35.294 1.00 88.69 227 GLN A O 1
ATOM 1763 N N . HIS A 1 228 ? 54.657 -26.583 -33.781 1.00 87.94 228 HIS A N 1
ATOM 1764 C CA . HIS A 1 228 ? 55.994 -26.163 -33.373 1.00 87.94 228 HIS A CA 1
ATOM 1765 C C . HIS A 1 228 ? 56.784 -27.318 -32.740 1.00 87.94 228 HIS A C 1
ATOM 1767 O O . HIS A 1 228 ? 57.934 -27.542 -33.112 1.00 87.94 228 HIS A O 1
ATOM 1773 N N . ARG A 1 229 ? 56.170 -28.100 -31.839 1.00 89.62 229 ARG A N 1
ATOM 1774 C CA . ARG A 1 229 ? 56.803 -29.283 -31.229 1.00 89.62 229 ARG A CA 1
ATOM 1775 C C . ARG A 1 229 ? 57.270 -30.287 -32.284 1.00 89.62 229 ARG A C 1
ATOM 1777 O O . ARG A 1 229 ? 58.437 -30.665 -32.279 1.00 89.62 229 ARG A O 1
ATOM 1784 N N . ARG A 1 230 ? 56.402 -30.642 -33.237 1.00 85.81 230 ARG A N 1
ATOM 1785 C CA . ARG A 1 230 ? 56.735 -31.577 -34.328 1.00 85.81 230 ARG A CA 1
ATOM 1786 C C . ARG A 1 230 ? 57.871 -31.075 -35.214 1.00 85.81 230 ARG A C 1
ATOM 1788 O O . ARG A 1 230 ? 58.695 -31.869 -35.661 1.00 85.81 230 ARG A O 1
ATOM 1795 N N . LEU A 1 231 ? 57.922 -29.771 -35.490 1.00 84.81 231 LEU A N 1
ATOM 1796 C CA . LEU A 1 231 ? 59.016 -29.164 -36.256 1.00 84.81 231 LEU A CA 1
ATOM 1797 C C . LEU A 1 231 ? 60.349 -29.238 -35.504 1.00 84.81 231 LEU A C 1
ATOM 1799 O O . LEU A 1 231 ? 61.370 -29.545 -36.115 1.00 84.81 231 LEU A O 1
ATOM 1803 N N . VAL A 1 232 ? 60.339 -28.990 -34.192 1.00 85.19 232 VAL A N 1
ATOM 1804 C CA . VAL A 1 232 ? 61.536 -29.100 -33.348 1.00 85.19 232 VAL A CA 1
ATOM 1805 C C . VAL A 1 232 ? 62.018 -30.549 -33.264 1.00 85.19 232 VAL A C 1
ATOM 1807 O O . VAL A 1 232 ? 63.197 -30.795 -33.488 1.00 85.19 232 VAL A O 1
ATOM 1810 N N . GLU A 1 233 ? 61.130 -31.517 -33.027 1.00 80.06 233 GLU A N 1
ATOM 1811 C CA . GLU A 1 233 ? 61.481 -32.947 -32.978 1.00 80.06 233 GLU A CA 1
ATOM 1812 C C . GLU A 1 233 ? 62.035 -33.452 -34.320 1.00 80.06 233 GLU A C 1
ATOM 1814 O O . GLU A 1 233 ? 63.039 -34.161 -34.358 1.00 80.06 233 GLU A O 1
ATOM 1819 N N . ARG A 1 234 ? 61.442 -33.018 -35.440 1.00 75.56 234 ARG A N 1
ATOM 1820 C CA . ARG A 1 234 ? 61.921 -33.354 -36.789 1.00 75.56 234 ARG A CA 1
ATOM 1821 C C . ARG A 1 234 ? 63.312 -32.785 -37.091 1.00 75.56 234 ARG A C 1
ATOM 1823 O O . ARG A 1 234 ? 64.075 -33.428 -37.805 1.00 75.56 234 ARG A O 1
ATOM 1830 N N . ASN A 1 235 ? 63.631 -31.596 -36.584 1.00 69.94 235 ASN A N 1
ATOM 1831 C CA . ASN A 1 235 ? 64.916 -30.934 -36.828 1.00 69.94 235 ASN A CA 1
ATOM 1832 C C . ASN A 1 235 ? 65.984 -31.263 -35.768 1.00 69.94 235 ASN A C 1
ATOM 1834 O O . ASN A 1 235 ? 67.159 -31.002 -36.002 1.00 69.94 235 ASN A O 1
ATOM 1838 N N . GLY A 1 236 ? 65.591 -31.809 -34.614 1.00 59.44 236 GLY A N 1
ATOM 1839 C CA . GLY A 1 236 ? 66.478 -32.166 -33.502 1.00 59.44 236 GLY A CA 1
ATOM 1840 C C . GLY A 1 236 ? 66.896 -33.640 -33.451 1.00 59.44 236 GLY A C 1
ATOM 1841 O O . GLY A 1 236 ? 67.809 -33.968 -32.707 1.00 59.44 236 GLY A O 1
ATOM 1842 N N . GLY A 1 237 ? 66.278 -34.527 -34.240 1.00 55.53 237 GLY A N 1
ATOM 1843 C CA . GLY A 1 237 ? 66.596 -35.966 -34.289 1.00 55.53 237 GLY A CA 1
ATOM 1844 C C . GLY A 1 237 ? 67.823 -36.352 -35.130 1.00 55.53 237 GLY A C 1
ATOM 1845 O O . GLY A 1 237 ? 67.911 -37.489 -35.579 1.00 55.53 237 GLY A O 1
ATOM 1846 N N . GLY A 1 238 ? 68.730 -35.408 -35.399 1.00 53.41 238 GLY A N 1
ATOM 1847 C CA . GLY A 1 238 ? 69.924 -35.595 -36.232 1.00 53.41 238 GLY A CA 1
ATOM 1848 C C . GLY A 1 238 ? 71.231 -35.420 -35.462 1.00 53.41 238 GLY A C 1
ATOM 1849 O O . GLY A 1 238 ? 72.145 -34.783 -35.975 1.00 53.41 238 GLY A O 1
ATOM 1850 N N . VAL A 1 239 ? 71.303 -35.917 -34.227 1.00 56.00 239 VAL A N 1
ATOM 1851 C CA . VAL A 1 239 ? 72.561 -36.054 -33.481 1.00 56.00 239 VAL A CA 1
ATOM 1852 C C . VAL A 1 239 ? 72.575 -37.448 -32.867 1.00 56.00 239 VAL A C 1
ATOM 1854 O O . VAL A 1 239 ? 72.018 -37.634 -31.795 1.00 56.00 239 VAL A O 1
ATOM 1857 N N . ASP A 1 240 ? 73.118 -38.411 -33.608 1.00 56.97 240 ASP A N 1
ATOM 1858 C CA . ASP A 1 240 ? 73.786 -39.619 -33.101 1.00 56.97 240 ASP A CA 1
ATOM 1859 C C . ASP A 1 240 ? 74.448 -40.330 -34.297 1.00 56.97 240 ASP A C 1
ATOM 1861 O O . ASP A 1 240 ? 73.778 -41.012 -35.071 1.00 56.97 240 ASP A O 1
ATOM 1865 N N . ASP A 1 241 ? 75.734 -40.024 -34.508 1.00 50.81 241 ASP A N 1
ATOM 1866 C CA . ASP A 1 241 ? 76.837 -40.919 -34.919 1.00 50.81 241 ASP A CA 1
ATOM 1867 C C . ASP A 1 241 ? 77.986 -40.077 -35.510 1.00 50.81 241 ASP A C 1
ATOM 1869 O O . ASP A 1 241 ? 78.042 -39.832 -36.715 1.00 50.81 241 ASP A O 1
ATOM 1873 N N . GLU A 1 242 ? 78.903 -39.634 -34.643 1.00 42.44 242 GLU A N 1
ATOM 1874 C CA . GLU A 1 242 ? 80.343 -39.501 -34.937 1.00 42.44 242 GLU A CA 1
ATOM 1875 C C . GLU A 1 242 ? 81.165 -39.613 -33.644 1.00 42.44 242 GLU A C 1
ATOM 1877 O O . GLU A 1 242 ? 80.825 -38.925 -32.652 1.00 42.44 242 GLU A O 1
#

Radius of gyration: 42.05 Å; Cα contacts (8 Å, |Δi|>4): 61; chains: 1; bounding box: 136×76×110 Å